Protein 5A6S (pdb70)

Organism: NCBI:txid871584

InterPro domains:
  IPR002053 Glycoside hydrolase, family 25 [PF01183] (6-172)
  IPR002053 Glycoside hydrolase, family 25 [PS51904] (1-196)
  IPR017853 Glycoside hydrolase superfamily [SSF51445] (5-182)

Radius of gyration: 23.83 Å; Cα contacts (8 Å, |Δi|>4): 730; chains: 2; bounding box: 50×54×62 Å

B-factor: mean 27.4, std 11.43, range [12.9, 89.76]

CATH classification: 3.20.20.80 (+1 more: 3.40.50.12090)

Nearest PDB structures (foldseek):
  5a6s-assembly1_A-2  TM=1.004E+00  e=1.376E-60  Clostridium phage phiCTP1
  4cu2-assembly1_A  TM=1.007E+00  e=1.718E-14  Clostridium phage phiCTP1
  5a6s-assembly1_B-2  TM=1.009E+00  e=5.667E-14  Clostridium phage phiCTP1
  4krt-assembly2_B  TM=9.025E-01  e=3.774E-16  Clostridium phage phiSM101
  2wag-assembly1_A-2  TM=8.422E-01  e=2.032E-12  Bacillus anthracis str. Ames

Secondary structure (P-SEA, 3-state):
cccccccccccccccaaaaaaacccbbbbbccccccccccaaaaaaaaaaaabbbbbbbbbcccccaaaaaaaaaaaaaaacccccccccccccccccccaaaaaaaaaaaaaaccbbbbbbcaaaaaccccccccccccccccccccccccccccccccccccccccccccccbbbbbbbcaaaaaaaabbbbbcbbbbbcccaaaaaaaaaaaaacccccccccccccccccbbbbcccccccccccccbbbbcccaaaaaaaaaaaaaac/ccbbbbbcccaaaaaaaaaaaaacbbbbccccccccccccbbbbcccccccccccccbbbbcccaaaaaaaaaaaaaac

Structure (mmCIF, N/CA/C/O backbone):
data_5A6S
#
_entry.id   5A6S
#
_cell.length_a   136.197
_cell.length_b   136.197
_cell.length_c   56.457
_cell.angle_alpha   90.00
_cell.angle_beta   90.00
_cell.angle_gamma   90.00
#
_symmetry.space_group_name_H-M   'P 41 21 2'
#
loop_
_entity.id
_entity.type
_entity.pdbx_description
1 polymer ENDOLYSIN
2 polymer ENDOLYSIN
3 non-polymer 'SULFATE ION'
4 non-polymer GLYCEROL
5 non-polymer 'PENTAETHYLENE GLYCOL'
6 water water
#
loop_
_atom_site.group_PDB
_atom_site.id
_atom_site.type_symbol
_atom_site.label_atom_id
_atom_site.label_alt_id
_atom_site.label_comp_id
_atom_site.label_asym_id
_atom_site.label_entity_id
_atom_site.label_seq_id
_atom_site.pdbx_PDB_ins_code
_atom_site.Cartn_x
_atom_site.Cartn_y
_atom_site.Cartn_z
_atom_site.occupancy
_atom_site.B_iso_or_equiv
_atom_site.auth_seq_id
_atom_site.auth_comp_id
_atom_site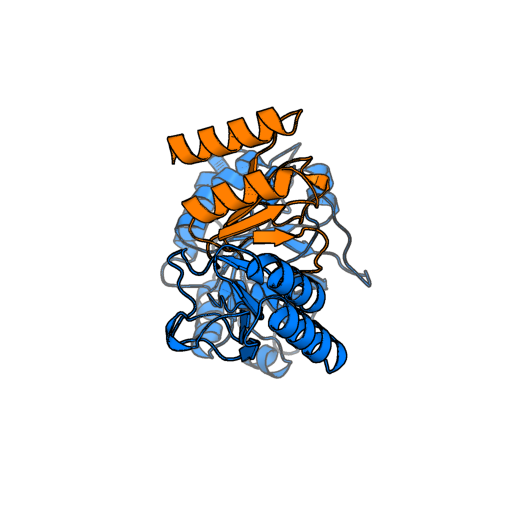.auth_asym_id
_atom_site.auth_atom_id
_atom_site.pdbx_PDB_model_num
ATOM 1 N N . MET A 1 21 ? -51.897 -19.568 -4.172 1.00 39.37 1 MET A N 1
ATOM 2 C CA . MET A 1 21 ? -51.202 -18.306 -3.854 1.00 33.31 1 MET A CA 1
ATOM 3 C C . MET A 1 21 ? -52.038 -17.115 -4.377 1.00 26.41 1 MET A C 1
ATOM 4 O O . MET A 1 21 ? -52.505 -17.108 -5.523 1.00 21.17 1 MET A O 1
ATOM 9 N N . LYS A 1 22 ? -52.125 -16.067 -3.585 1.00 23.67 2 LYS A N 1
ATOM 10 C CA . LYS A 1 22 ? -52.858 -14.843 -4.027 1.00 22.12 2 LYS A CA 1
ATOM 11 C C . LYS A 1 22 ? -52.121 -14.079 -5.092 1.00 19.87 2 LYS A C 1
ATOM 12 O O . LYS A 1 22 ? -50.913 -14.294 -5.340 1.00 19.09 2 LYS A O 1
ATOM 18 N N . LYS A 1 23 ? -52.844 -13.187 -5.748 1.00 18.36 3 LYS A N 1
ATOM 19 C CA . LYS A 1 23 ? -52.239 -12.371 -6.785 1.00 17.74 3 LYS A CA 1
ATOM 20 C C . LYS A 1 23 ? -52.435 -10.868 -6.595 1.00 15.91 3 LYS A C 1
ATOM 21 O O . LYS A 1 23 ? -53.397 -10.426 -5.978 1.00 15.74 3 LYS A O 1
ATOM 27 N N . ILE A 1 24 ? -51.516 -10.106 -7.207 1.00 15.90 4 ILE A N 1
ATOM 28 C CA . ILE A 1 24 ? -51.499 -8.659 -7.168 1.00 14.56 4 ILE A CA 1
ATOM 29 C C . ILE A 1 24 ? -51.147 -8.092 -8.566 1.00 14.28 4 ILE A C 1
ATOM 30 O O . ILE A 1 24 ? -50.374 -8.702 -9.291 1.00 16.48 4 ILE A O 1
ATOM 35 N N . ALA A 1 25 ? -51.712 -6.938 -8.934 1.00 12.90 5 ALA A N 1
ATOM 36 C CA . ALA A 1 25 ? -51.407 -6.359 -10.246 1.00 13.84 5 ALA A CA 1
ATOM 37 C C . ALA A 1 25 ? -50.578 -5.157 -10.124 1.00 15.21 5 ALA A C 1
ATOM 38 O O . ALA A 1 25 ? -50.603 -4.474 -9.050 1.00 13.01 5 ALA A O 1
ATOM 40 N N . ASP A 1 26 ? -49.821 -4.857 -11.169 1.00 14.57 6 ASP A N 1
ATOM 41 C CA . ASP A 1 26 ? -49.103 -3.621 -11.232 1.00 14.63 6 ASP A CA 1
ATOM 42 C C . ASP A 1 26 ? -49.376 -2.889 -12.508 1.00 15.14 6 ASP A C 1
ATOM 43 O O . ASP A 1 26 ? -49.508 -3.514 -13.561 1.00 14.13 6 ASP A O 1
ATOM 48 N N . ILE A 1 27 ? -49.401 -1.557 -12.388 1.00 15.42 7 ILE A N 1
ATOM 49 C CA . ILE A 1 27 ? -49.831 -0.614 -13.457 1.00 14.58 7 ILE A CA 1
ATOM 50 C C . ILE A 1 27 ? -49.006 0.658 -13.425 1.00 15.16 7 ILE A C 1
ATOM 51 O O . ILE A 1 27 ? -48.262 0.919 -12.467 1.00 16.48 7 ILE A O 1
ATOM 56 N N . SER A 1 28 ? -49.111 1.423 -14.487 1.00 14.26 8 SER A N 1
ATOM 57 C CA . SER A 1 28 ? -48.350 2.670 -14.628 1.00 15.47 8 SER A CA 1
ATOM 58 C C . SER A 1 28 ? -49.124 3.622 -15.507 1.00 15.59 8 SER A C 1
ATOM 59 O O . SER A 1 28 ? -50.218 3.277 -15.937 1.00 15.25 8 SER A O 1
ATOM 62 N N . ASN A 1 29 ? -48.534 4.792 -15.799 1.00 15.36 9 ASN A N 1
ATOM 63 C CA . ASN A 1 29 ? -49.133 5.707 -16.731 1.00 17.62 9 ASN A CA 1
ATO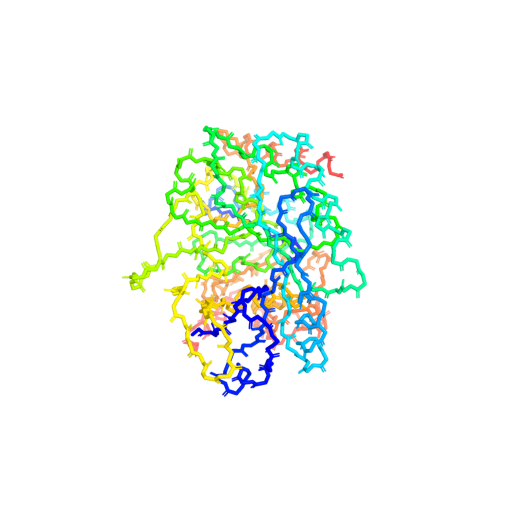M 64 C C . ASN A 1 29 ? -49.446 5.107 -18.094 1.00 18.47 9 ASN A C 1
ATOM 65 O O . ASN A 1 29 ? -50.355 5.567 -18.732 1.00 16.73 9 ASN A O 1
ATOM 70 N N . LEU A 1 30 ? -48.742 4.059 -18.504 1.00 19.90 10 LEU A N 1
ATOM 71 C CA . LEU A 1 30 ? -49.063 3.423 -19.778 1.00 20.55 10 LEU A CA 1
ATOM 72 C C . LEU A 1 30 ? -50.495 2.843 -19.815 1.00 21.44 10 LEU A C 1
ATOM 73 O O . LEU A 1 30 ? -51.080 2.635 -20.856 1.00 18.80 10 LEU A O 1
ATOM 78 N N . ASN A 1 31 ? -51.066 2.531 -18.659 1.00 15.22 11 ASN A N 1
ATOM 79 C CA . ASN A 1 31 ? -52.403 2.049 -18.594 1.00 15.35 11 ASN A CA 1
ATOM 80 C C . ASN A 1 31 ? -53.488 3.106 -18.507 1.00 15.79 11 ASN A C 1
ATOM 81 O O . ASN A 1 31 ? -54.651 2.756 -18.497 1.00 19.23 11 ASN A O 1
ATOM 86 N N . GLY A 1 32 ? -53.131 4.396 -18.489 1.00 17.89 12 GLY A N 1
ATOM 87 C CA . GLY A 1 32 ? -54.127 5.456 -18.487 1.00 18.83 12 GLY A CA 1
ATOM 88 C C . GLY A 1 32 ? -55.019 5.428 -17.228 1.00 19.05 12 GLY A C 1
ATOM 89 O O . GLY A 1 32 ? -54.539 5.147 -16.109 1.00 18.46 12 GLY A O 1
ATOM 90 N N . ASN A 1 33 ? -56.277 5.786 -17.431 1.00 19.37 13 ASN A N 1
ATOM 91 C CA . ASN A 1 33 ? -57.220 5.896 -16.370 1.00 22.52 13 ASN A CA 1
ATOM 92 C C . ASN A 1 33 ? -57.768 4.494 -16.130 1.00 20.51 13 ASN A C 1
ATOM 93 O O . ASN A 1 33 ? -58.430 3.965 -16.979 1.00 22.07 13 ASN A O 1
ATOM 98 N N . VAL A 1 34 ? -57.533 3.940 -14.960 1.00 18.70 14 VAL A N 1
ATOM 99 C CA . VAL A 1 34 ? -57.873 2.590 -14.647 1.00 16.75 14 VAL A CA 1
ATOM 100 C C . VAL A 1 34 ? -59.003 2.544 -13.619 1.00 18.39 14 VAL A C 1
ATOM 101 O O . VAL A 1 34 ? -58.872 3.102 -12.517 1.00 15.63 14 VAL A O 1
ATOM 105 N N . ASP A 1 35 ? -60.050 1.810 -13.961 1.00 17.66 15 ASP A N 1
ATOM 106 C CA . ASP A 1 35 ? -61.058 1.408 -13.001 1.00 18.26 15 ASP A CA 1
ATOM 107 C C . ASP A 1 35 ? -60.502 0.230 -12.208 1.00 17.57 15 ASP A C 1
ATOM 108 O O . ASP A 1 35 ? -60.588 -0.914 -12.669 1.00 15.15 15 ASP A O 1
ATOM 113 N N . VAL A 1 36 ? -59.901 0.494 -11.041 1.00 17.22 16 VAL A N 1
ATOM 114 C CA . VAL A 1 36 ? -59.239 -0.603 -10.307 1.00 17.28 16 VAL A CA 1
ATOM 115 C C . VAL A 1 36 ? -60.208 -1.674 -9.877 1.00 16.04 16 VAL A C 1
ATOM 116 O O . VAL A 1 36 ? -59.802 -2.834 -9.645 1.00 15.22 16 VAL A O 1
ATOM 120 N N . LYS A 1 37 ? -61.506 -1.341 -9.793 1.00 16.17 17 LYS A N 1
ATOM 121 C CA . LYS A 1 37 ? -62.503 -2.350 -9.468 1.00 19.25 17 LYS A CA 1
ATOM 122 C C . LYS A 1 37 ? -62.588 -3.490 -10.485 1.00 16.63 17 LYS A C 1
ATOM 123 O O . LYS A 1 37 ? -62.897 -4.614 -10.110 1.00 15.70 17 LYS A O 1
ATOM 129 N N . LEU A 1 38 ? -62.147 -3.234 -11.712 1.00 17.06 18 LEU A N 1
ATOM 130 C CA . LEU A 1 38 ? -62.114 -4.320 -12.715 1.00 15.07 18 LEU A CA 1
ATOM 131 C C . LEU A 1 38 ? -61.104 -5.382 -12.244 1.00 15.34 18 LEU A C 1
ATOM 132 O O . LEU A 1 38 ? -61.310 -6.594 -12.331 1.00 14.30 18 LEU A O 1
ATOM 137 N N . LEU A 1 39 ? -59.983 -4.932 -11.737 1.00 15.06 19 LEU A N 1
ATOM 138 C CA . LEU A 1 39 ? -58.987 -5.843 -11.227 1.00 14.84 19 LEU A CA 1
ATOM 139 C C . LEU A 1 39 ? -59.373 -6.536 -9.915 1.00 16.15 19 LEU A C 1
ATOM 140 O O . LEU A 1 39 ? -59.108 -7.735 -9.731 1.00 16.12 19 LEU A O 1
ATOM 145 N N . PHE A 1 40 ? -60.025 -5.794 -9.024 1.00 15.86 20 PHE A N 1
ATOM 146 C CA . PHE A 1 40 ? -60.511 -6.395 -7.785 1.00 16.02 20 PHE A CA 1
ATOM 147 C C . PHE A 1 40 ? -61.567 -7.432 -8.064 1.00 16.51 20 PHE A C 1
ATOM 148 O O . PHE A 1 40 ? -61.520 -8.526 -7.496 1.00 16.64 20 PHE A O 1
ATOM 156 N N . ASN A 1 41 ? -62.382 -7.199 -9.100 1.00 14.69 21 ASN A N 1
ATOM 157 C CA . ASN A 1 41 ? -63.342 -8.249 -9.553 1.00 15.29 21 ASN A CA 1
ATOM 158 C C . ASN A 1 41 ? -62.693 -9.511 -10.022 1.00 14.60 21 ASN A C 1
ATOM 159 O O . ASN A 1 41 ? -63.272 -10.577 -9.864 1.00 14.27 21 ASN A O 1
ATOM 164 N N . LEU A 1 42 ? -61.500 -9.393 -10.591 1.00 14.30 22 LEU A N 1
ATOM 165 C CA . LEU A 1 42 ? -60.768 -10.546 -11.028 1.00 15.94 22 LEU A CA 1
ATOM 166 C C . LEU A 1 42 ? -60.011 -11.242 -9.913 1.00 18.17 22 LEU A C 1
ATOM 167 O O . LEU A 1 42 ? -59.355 -12.276 -10.175 1.00 17.67 22 LEU A O 1
ATOM 172 N N . GLY A 1 43 ? -60.051 -10.694 -8.698 1.00 18.40 23 GLY A N 1
ATOM 173 C CA . GLY A 1 43 ? -59.410 -11.364 -7.584 1.00 17.25 23 GLY A CA 1
ATOM 174 C C . GLY A 1 43 ? -58.092 -10.794 -7.097 1.00 17.28 23 GLY A C 1
ATOM 175 O O . GLY A 1 43 ? -57.505 -11.316 -6.147 1.00 15.17 23 GLY A O 1
ATOM 176 N N . TYR A 1 44 ? -57.563 -9.799 -7.776 1.00 14.65 24 TYR A N 1
ATOM 177 C CA . TYR A 1 44 ? -56.301 -9.230 -7.386 1.00 15.05 24 TYR A CA 1
ATOM 178 C C . TYR A 1 44 ? -56.486 -8.545 -6.018 1.00 14.34 24 TYR A C 1
ATOM 179 O O . TYR A 1 44 ? -57.456 -7.818 -5.834 1.00 14.70 24 TYR A O 1
ATOM 188 N N . ILE A 1 45 ? -55.549 -8.767 -5.105 1.00 15.25 25 ILE A N 1
ATOM 189 C CA . ILE A 1 45 ? -55.717 -8.223 -3.737 1.00 15.54 25 ILE A CA 1
ATOM 190 C C . ILE A 1 45 ? -55.218 -6.813 -3.550 1.00 15.51 25 ILE A C 1
ATOM 191 O O . ILE A 1 45 ? -55.359 -6.220 -2.447 1.00 15.40 25 ILE A O 1
ATOM 196 N N . GLY A 1 46 ? -54.649 -6.228 -4.591 1.00 13.18 26 GLY A N 1
ATOM 197 C CA . GLY A 1 46 ? -54.126 -4.885 -4.534 1.00 13.95 26 GLY A CA 1
ATOM 198 C C . GLY A 1 46 ? -53.535 -4.439 -5.814 1.00 13.85 26 GLY A C 1
ATOM 199 O O . GLY A 1 46 ? -53.509 -5.229 -6.826 1.00 13.14 26 GLY A O 1
ATOM 200 N N . ILE A 1 47 ? -52.919 -3.266 -5.739 1.00 14.62 27 ILE A N 1
ATOM 201 C CA . ILE A 1 47 ? -52.330 -2.635 -6.898 1.00 14.50 27 ILE A CA 1
ATOM 202 C C . ILE A 1 47 ? -51.072 -2.013 -6.532 1.00 15.96 27 ILE A C 1
ATOM 203 O O . ILE A 1 47 ? -51.038 -1.189 -5.599 1.00 15.80 27 ILE A O 1
ATOM 208 N N . ILE A 1 48 ? -50.000 -2.379 -7.267 1.00 14.62 28 ILE A N 1
ATOM 209 C CA . ILE A 1 48 ? -48.705 -1.702 -7.198 1.00 14.21 28 ILE A CA 1
ATOM 210 C C . ILE A 1 48 ? -48.638 -0.711 -8.354 1.00 15.10 28 ILE A C 1
ATOM 211 O O . ILE A 1 48 ? -48.752 -1.087 -9.522 1.00 13.56 28 ILE A O 1
ATOM 216 N N . ALA A 1 49 ? -48.491 0.582 -8.067 1.00 13.98 29 ALA A N 1
ATOM 217 C CA . ALA A 1 49 ? -48.511 1.575 -9.119 1.00 12.95 29 ALA A CA 1
ATOM 218 C C . ALA A 1 49 ? -47.157 2.255 -9.260 1.00 14.38 29 ALA A C 1
ATOM 219 O O . ALA A 1 49 ? -46.477 2.600 -8.294 1.00 14.30 29 ALA A O 1
ATOM 221 N N . LYS A 1 50 ? -46.798 2.518 -10.500 1.00 14.05 30 LYS A N 1
ATOM 222 C CA . LYS A 1 50 ? -45.605 3.295 -10.784 1.00 13.92 30 LYS A CA 1
ATOM 223 C C . LYS A 1 50 ? -45.762 4.748 -10.299 1.00 13.33 30 LYS A C 1
ATOM 224 O O . LYS A 1 50 ? -46.757 5.372 -10.592 1.00 13.16 30 LYS A O 1
ATOM 230 N N . ALA A 1 51 ? -44.816 5.208 -9.511 1.00 14.00 31 ALA A N 1
ATOM 231 C CA . ALA A 1 51 ? -44.746 6.617 -9.051 1.00 14.29 31 ALA A CA 1
ATOM 232 C C . ALA A 1 51 ? -43.802 7.539 -9.803 1.00 16.20 31 ALA A C 1
ATOM 233 O O . ALA A 1 51 ? -44.079 8.734 -9.921 1.00 17.59 31 ALA A O 1
ATOM 235 N N . SER A 1 52 ? -42.707 6.992 -10.313 1.00 17.35 32 SER A N 1
ATOM 236 C CA . SER A 1 52 ? -41.608 7.839 -10.768 1.00 17.63 32 SER A CA 1
ATOM 237 C C . SER A 1 52 ? -40.607 7.000 -11.586 1.00 19.25 32 SER A C 1
ATOM 238 O O . SER A 1 52 ? -40.564 5.764 -11.461 1.00 18.52 32 SER A O 1
ATOM 241 N N . GLU A 1 53 ? -39.804 7.692 -12.399 1.00 19.65 33 GLU A N 1
ATOM 242 C CA . GLU A 1 53 ? -38.707 7.097 -13.130 1.00 20.03 33 GLU A CA 1
ATOM 243 C C . GLU A 1 53 ? -37.501 8.029 -13.122 1.00 20.86 33 GLU A C 1
ATOM 244 O O . GLU A 1 53 ? -37.615 9.219 -13.399 1.00 20.27 33 GLU A O 1
ATOM 250 N N . GLY A 1 54 ? -36.366 7.498 -12.732 1.00 19.75 34 GLY A N 1
ATOM 251 C CA . GLY A 1 54 ? -35.143 8.289 -12.913 1.00 20.50 34 GLY A CA 1
ATOM 252 C C . GLY A 1 54 ? -35.173 9.451 -11.917 1.00 20.54 34 GLY A C 1
ATOM 253 O O . GLY A 1 54 ? -35.687 9.282 -10.797 1.00 19.56 34 GLY A O 1
ATOM 254 N N . GLY A 1 55 ? -34.663 10.611 -12.322 1.00 23.86 35 GLY A N 1
ATOM 255 C CA . GLY A 1 55 ? -34.503 11.758 -11.394 1.00 24.50 35 GLY A CA 1
ATOM 256 C C . GLY A 1 55 ? -35.629 12.794 -11.559 1.00 23.69 35 GLY A C 1
ATOM 257 O O . GLY A 1 55 ? -35.833 13.632 -10.684 1.00 22.21 35 GLY A O 1
ATOM 258 N N . THR A 1 56 ? -36.356 12.755 -12.655 1.00 22.09 36 THR A N 1
ATOM 259 C CA . THR A 1 56 ? -37.354 13.776 -12.935 1.00 24.11 36 THR A CA 1
ATOM 260 C C . THR A 1 56 ? -38.715 13.344 -13.506 1.00 24.55 36 THR A C 1
ATOM 261 O O . THR A 1 56 ? -39.598 14.212 -13.684 1.00 22.22 36 THR A O 1
ATOM 265 N N . PHE A 1 57 ? -38.899 12.061 -13.869 1.00 21.20 37 PHE A N 1
ATOM 266 C CA . PHE A 1 57 ? -40.125 11.600 -14.436 1.00 20.64 37 PHE A CA 1
ATOM 267 C C . PHE A 1 57 ? -41.166 11.270 -13.368 1.00 18.17 37 PHE A C 1
ATOM 268 O O . PHE A 1 57 ? -40.959 10.461 -12.468 1.00 18.41 37 PHE A O 1
ATOM 276 N N . VAL A 1 58 ? -42.273 11.982 -13.470 1.00 18.95 38 VAL A N 1
ATOM 277 C CA . VAL A 1 58 ? -43.392 11.877 -12.518 1.00 19.35 38 VAL A CA 1
ATOM 278 C C . VAL A 1 58 ? -44.537 11.092 -13.225 1.00 18.36 38 VAL A C 1
ATOM 279 O O . VAL A 1 58 ? -45.023 11.527 -14.259 1.00 17.85 38 VAL A O 1
ATOM 283 N N . ASP A 1 59 ? -44.976 9.972 -12.627 1.00 16.94 39 ASP A N 1
ATOM 284 C CA . ASP A 1 59 ? -46.095 9.221 -13.155 1.00 16.73 39 ASP A CA 1
ATOM 285 C C . ASP A 1 59 ? -47.403 9.914 -12.750 1.00 17.08 39 ASP A C 1
ATOM 286 O O . ASP A 1 59 ? -47.701 9.969 -11.533 1.00 17.50 39 ASP A O 1
ATOM 291 N N . LYS A 1 60 ? -48.136 10.457 -13.725 1.00 16.27 40 LYS A N 1
ATOM 292 C CA . LYS A 1 60 ? -49.246 11.347 -13.441 1.00 17.38 40 LYS A CA 1
ATOM 293 C C . LYS A 1 60 ? -50.528 10.598 -13.055 1.00 16.65 40 LYS A C 1
ATOM 294 O O . LYS A 1 60 ? -51.512 11.239 -12.702 1.00 16.67 40 LYS A O 1
ATOM 300 N N . TYR A 1 61 ? -50.480 9.258 -13.060 1.00 15.75 41 TYR A N 1
ATOM 301 C CA . TYR A 1 61 ? -51.585 8.414 -12.627 1.00 16.39 41 TYR A CA 1
ATOM 302 C C . TYR A 1 61 ? -51.382 7.780 -11.278 1.00 15.80 41 TYR A C 1
ATOM 303 O O . TYR A 1 61 ? -52.304 7.202 -10.740 1.00 15.57 41 TYR A O 1
ATOM 312 N N . TYR A 1 62 ? -50.183 7.886 -10.744 1.00 14.32 42 TYR A N 1
ATOM 313 C CA . TYR A 1 62 ? -49.884 7.262 -9.477 1.00 13.79 42 TYR A CA 1
ATOM 314 C C . TYR A 1 62 ? -50.924 7.658 -8.398 1.00 14.21 42 TYR A C 1
ATOM 315 O O . TYR A 1 62 ? -51.407 6.779 -7.645 1.00 14.80 42 TYR A O 1
ATOM 324 N N . LYS A 1 63 ? -51.131 8.978 -8.259 1.00 15.36 43 LYS A N 1
ATOM 325 C CA . LYS A 1 63 ? -51.922 9.491 -7.145 1.00 15.79 43 LYS A CA 1
ATOM 326 C C . LYS A 1 63 ? -53.334 8.850 -7.164 1.00 15.96 43 LYS A C 1
ATOM 327 O O . LYS A 1 63 ? -53.808 8.274 -6.149 1.00 13.68 43 LYS A O 1
ATOM 333 N N . GLN A 1 64 ? -53.985 8.863 -8.331 1.00 15.21 44 GLN A N 1
ATOM 334 C CA . GLN A 1 64 ? -55.318 8.287 -8.430 1.00 16.34 44 GLN A CA 1
ATOM 335 C C . GLN A 1 64 ? -55.300 6.743 -8.282 1.00 14.80 44 GLN A C 1
ATOM 336 O O . GLN A 1 64 ? -56.206 6.179 -7.637 1.00 14.46 44 GLN A O 1
ATOM 342 N N . ASN A 1 65 ? -54.272 6.064 -8.812 1.00 13.55 45 ASN A N 1
ATOM 343 C CA . ASN A 1 65 ? -54.127 4.615 -8.613 1.00 13.86 45 ASN A CA 1
ATOM 344 C C . ASN A 1 65 ? -53.999 4.186 -7.144 1.00 14.60 45 ASN A C 1
ATOM 345 O O . ASN A 1 65 ? -54.754 3.339 -6.663 1.00 13.89 45 ASN A O 1
ATOM 350 N N . TYR A 1 66 ? -53.110 4.846 -6.421 1.00 14.64 46 TYR A N 1
ATOM 351 C CA . TYR A 1 66 ? -52.992 4.669 -4.955 1.00 14.14 46 TYR A CA 1
ATOM 352 C C . TYR A 1 66 ? -54.332 5.004 -4.264 1.00 14.00 46 TYR A C 1
ATOM 353 O O . TYR A 1 66 ? -54.816 4.219 -3.471 1.00 14.85 46 TYR A O 1
ATOM 362 N N . THR A 1 67 ? -54.933 6.118 -4.644 1.00 15.07 47 THR A N 1
ATOM 363 C CA . THR A 1 67 ? -56.098 6.656 -3.962 1.00 14.33 47 THR A CA 1
ATOM 364 C C . THR A 1 67 ? -57.278 5.717 -4.091 1.00 14.41 47 THR A C 1
ATOM 365 O O . THR A 1 67 ? -57.939 5.369 -3.112 1.00 14.14 47 THR A O 1
ATOM 369 N N . ASN A 1 68 ? -57.516 5.227 -5.287 1.00 14.40 48 ASN A N 1
ATOM 370 C CA . ASN A 1 68 ? -58.651 4.384 -5.499 1.00 14.85 48 ASN A CA 1
ATOM 371 C C . ASN A 1 68 ? -58.459 2.997 -4.915 1.00 17.01 48 ASN A C 1
ATOM 372 O O . ASN A 1 68 ? -59.443 2.369 -4.549 1.00 21.94 48 ASN A O 1
ATOM 377 N N . THR A 1 69 ? -57.222 2.546 -4.791 1.00 13.42 49 THR A N 1
ATOM 378 C CA . THR A 1 69 ? -56.931 1.273 -4.208 1.00 14.11 49 THR A CA 1
ATOM 379 C C . THR A 1 69 ? -57.064 1.331 -2.707 1.00 14.96 49 THR A C 1
ATOM 380 O O . THR A 1 69 ? -57.739 0.492 -2.103 1.00 14.66 49 THR A O 1
ATOM 384 N N . LYS A 1 70 ? -56.425 2.334 -2.100 1.00 15.65 50 LYS A N 1
ATOM 385 C CA . LYS A 1 70 ? -56.487 2.489 -0.631 1.00 16.23 50 LYS A CA 1
ATOM 386 C C . LYS A 1 70 ? -57.966 2.750 -0.171 1.00 16.02 50 LYS A C 1
ATOM 387 O O . LYS A 1 70 ? -58.446 2.220 0.850 1.00 15.08 50 LYS A O 1
ATOM 393 N N . ALA A 1 71 ? -58.685 3.557 -0.931 1.00 15.61 51 ALA A N 1
ATOM 394 C CA . ALA A 1 71 ? -60.074 3.913 -0.610 1.00 16.08 51 ALA A CA 1
ATOM 395 C C . ALA A 1 71 ? -60.945 2.668 -0.550 1.00 16.06 51 ALA A C 1
ATOM 396 O O . ALA A 1 71 ? -61.838 2.555 0.304 1.00 17.55 51 ALA A O 1
ATOM 398 N N . GLN A 1 72 ? -60.668 1.721 -1.391 1.00 18.08 52 GLN A N 1
ATOM 399 C CA . GLN A 1 72 ? -61.425 0.470 -1.497 1.00 18.67 52 GLN A CA 1
ATOM 400 C C . GLN A 1 72 ? -60.903 -0.602 -0.542 1.00 19.80 52 GLN A C 1
ATOM 401 O O . GLN A 1 72 ? -61.334 -1.761 -0.591 1.00 19.29 52 GLN A O 1
ATOM 407 N N . GLY A 1 73 ? -59.939 -0.261 0.329 1.00 17.26 53 GLY A N 1
ATOM 408 C CA . GLY A 1 73 ? -59.479 -1.248 1.301 1.00 16.77 53 GLY A CA 1
ATOM 409 C C . GLY A 1 73 ? -58.518 -2.307 0.801 1.00 18.21 53 GLY A C 1
ATOM 410 O O . GLY A 1 73 ? -58.332 -3.309 1.490 1.00 16.57 53 GLY A O 1
ATOM 411 N N . LYS A 1 74 ? -57.873 -2.071 -0.334 1.00 14.96 54 LYS A N 1
ATOM 412 C CA . LYS A 1 74 ? -56.964 -3.047 -0.926 1.00 17.67 54 LYS A CA 1
ATOM 413 C C . LYS A 1 74 ? -55.523 -2.710 -0.686 1.00 17.40 54 LYS A C 1
ATOM 414 O O . LYS A 1 74 ? -55.174 -1.571 -0.302 1.00 15.88 54 LYS A O 1
ATOM 420 N N . ILE A 1 75 ? -54.654 -3.699 -0.893 1.00 15.10 55 ILE A N 1
ATOM 421 C CA . ILE A 1 75 ? -53.229 -3.488 -0.743 1.00 16.80 55 ILE A CA 1
ATOM 422 C C . ILE A 1 75 ? -52.637 -2.506 -1.765 1.00 14.50 55 ILE A C 1
ATOM 423 O O . ILE A 1 75 ? -52.912 -2.607 -2.942 1.00 13.89 55 ILE A O 1
ATOM 428 N N . THR A 1 76 ? -51.830 -1.559 -1.293 1.00 13.75 56 THR A N 1
ATOM 429 C CA . THR A 1 76 ? -51.107 -0.602 -2.137 1.00 14.20 56 THR A CA 1
ATOM 430 C C . THR A 1 76 ? -49.626 -0.774 -2.115 1.00 14.25 56 THR A C 1
ATOM 431 O O . THR A 1 76 ? -49.015 -0.963 -1.044 1.00 15.46 56 THR A O 1
ATOM 435 N N . GLY A 1 77 ? -48.986 -0.579 -3.291 1.00 13.27 57 GLY A N 1
ATOM 436 C CA . GLY A 1 77 ? -47.548 -0.466 -3.457 1.00 13.47 57 GLY A CA 1
ATOM 437 C C . GLY A 1 77 ? -47.258 0.674 -4.413 1.00 13.30 57 GLY A C 1
ATOM 438 O O . GLY A 1 77 ? -48.138 1.074 -5.212 1.00 15.48 57 GLY A O 1
ATOM 439 N N . ALA A 1 78 ? -46.052 1.218 -4.343 1.00 13.88 58 ALA A N 1
ATOM 440 C CA . ALA A 1 78 ? -45.558 2.276 -5.213 1.00 13.90 58 ALA A CA 1
ATOM 441 C C . ALA A 1 78 ? -44.219 1.855 -5.731 1.00 15.44 58 ALA A C 1
ATOM 442 O O . ALA A 1 78 ? -43.451 1.347 -4.965 1.00 15.51 58 ALA A O 1
ATOM 444 N N . TYR A 1 79 ? -43.976 1.957 -7.044 1.00 16.20 59 TYR A N 1
ATOM 445 C CA . TYR A 1 79 ? -42.656 1.607 -7.518 1.00 17.44 59 TYR A CA 1
ATOM 446 C C . TYR A 1 79 ? -41.916 2.720 -8.180 1.00 17.01 59 TYR A C 1
ATOM 447 O O . TYR A 1 79 ? -42.500 3.632 -8.809 1.00 18.26 59 TYR A O 1
ATOM 456 N N . HIS A 1 80 ? -40.592 2.694 -7.955 1.00 18.69 60 HIS A N 1
ATOM 457 C CA . HIS A 1 80 ? -39.691 3.611 -8.668 1.00 17.54 60 HIS A CA 1
ATOM 458 C C . HIS A 1 80 ? -38.812 2.897 -9.732 1.00 16.86 60 HIS A C 1
ATOM 459 O O . HIS A 1 80 ? -38.148 1.918 -9.429 1.00 17.56 60 HIS A O 1
ATOM 466 N N . PHE A 1 81 ? -38.846 3.389 -10.960 1.00 16.51 61 PHE A N 1
ATOM 467 C CA . PHE A 1 81 ? -38.093 2.800 -12.061 1.00 19.04 61 PHE A CA 1
ATOM 468 C C . PHE A 1 81 ? -36.684 3.442 -12.071 1.00 18.90 61 PHE A C 1
ATOM 469 O O . PHE A 1 81 ? -36.528 4.564 -12.494 1.00 20.33 61 PHE A O 1
ATOM 477 N N . ALA A 1 82 ? -35.698 2.730 -11.559 1.00 18.14 62 ALA A N 1
ATOM 478 C CA . ALA A 1 82 ? -34.350 3.306 -11.329 1.00 19.35 62 ALA A CA 1
ATOM 479 C C . ALA A 1 82 ? -33.632 3.666 -12.629 1.00 22.29 62 ALA A C 1
ATOM 480 O O . ALA A 1 82 ? -33.862 3.045 -13.703 1.00 21.34 62 ALA A O 1
ATOM 482 N N . ASN A 1 83 ? -32.814 4.714 -12.580 1.00 22.64 63 ASN A N 1
ATOM 483 C CA . ASN A 1 83 ? -31.912 4.995 -13.673 1.00 25.38 63 ASN A CA 1
ATOM 484 C C . ASN A 1 83 ? -30.549 5.397 -13.145 1.00 27.63 63 ASN A C 1
ATOM 485 O O . ASN A 1 83 ? -29.945 6.302 -13.680 1.00 25.61 63 ASN A O 1
ATOM 490 N N . PHE A 1 84 ? -30.098 4.766 -12.070 1.00 26.07 64 PHE A N 1
ATOM 491 C CA . PHE A 1 84 ? -28.843 5.152 -11.442 1.00 24.96 64 PHE A CA 1
ATOM 492 C C . PHE A 1 84 ? -27.742 4.094 -11.540 1.00 29.41 64 PHE A C 1
ATOM 493 O O . PHE A 1 84 ? -28.039 2.916 -11.622 1.00 27.37 64 PHE A O 1
ATOM 501 N N . SER A 1 85 ? -26.481 4.546 -11.578 1.00 31.27 65 SER A N 1
ATOM 502 C CA . SER A 1 85 ? -25.304 3.677 -11.392 1.00 37.68 65 SER A CA 1
ATOM 503 C C . SER A 1 85 ? -24.420 4.020 -10.242 1.00 37.36 65 SER A C 1
ATOM 504 O O . SER A 1 85 ? -23.599 3.184 -9.854 1.00 39.11 65 SER A O 1
ATOM 507 N N . THR A 1 86 ? -24.589 5.226 -9.695 1.00 37.09 66 THR A N 1
ATOM 508 C CA . THR A 1 86 ? -23.706 5.784 -8.693 1.00 33.67 66 THR A CA 1
ATOM 509 C C . THR A 1 86 ? -24.492 6.051 -7.421 1.00 34.45 66 THR A C 1
ATOM 510 O O . THR A 1 86 ? -25.735 6.279 -7.456 1.00 31.16 66 THR A O 1
ATOM 514 N N . ILE A 1 87 ? -23.782 6.119 -6.314 1.00 32.09 67 ILE A N 1
ATOM 515 C CA . ILE A 1 87 ? -24.411 6.393 -5.025 1.00 34.12 67 ILE A CA 1
ATOM 516 C C . ILE A 1 87 ? -25.131 7.711 -5.021 1.00 37.26 67 ILE A C 1
ATOM 517 O O . ILE A 1 87 ? -26.255 7.835 -4.452 1.00 32.84 67 ILE A O 1
ATOM 522 N N . ALA A 1 88 ? -24.503 8.699 -5.641 1.00 33.86 68 ALA A N 1
ATOM 523 C CA . ALA A 1 88 ? -25.012 10.057 -5.569 1.00 35.34 68 ALA A CA 1
ATOM 524 C C . ALA A 1 88 ? -26.331 10.132 -6.260 1.00 37.02 68 ALA A C 1
ATOM 525 O O . ALA A 1 88 ? -27.258 10.780 -5.782 1.00 33.32 68 ALA A O 1
ATOM 527 N N . LYS A 1 89 ? -26.335 9.599 -7.470 1.00 31.78 69 LYS A N 1
ATOM 528 C CA . LYS A 1 89 ? -27.503 9.531 -8.264 1.00 31.39 69 LYS A CA 1
ATOM 529 C C . LYS A 1 89 ? -28.647 8.718 -7.614 1.00 27.42 69 LYS A C 1
ATOM 530 O O . LYS A 1 89 ? -29.816 9.136 -7.675 1.00 26.86 69 LYS A O 1
ATOM 536 N N . ALA A 1 90 ? -28.316 7.586 -7.024 1.00 24.98 70 ALA A N 1
ATOM 537 C CA . ALA A 1 90 ? -29.277 6.790 -6.276 1.00 25.72 70 ALA A CA 1
ATOM 538 C C . ALA A 1 90 ? -29.970 7.591 -5.182 1.00 28.59 70 ALA A C 1
ATOM 539 O O . ALA A 1 90 ? -31.186 7.417 -4.919 1.00 23.03 70 ALA A O 1
ATOM 541 N N . GLN A 1 91 ? -29.191 8.432 -4.501 1.00 29.75 71 GLN A N 1
ATOM 542 C CA . GLN A 1 91 ? -29.742 9.318 -3.448 1.00 27.38 71 GLN A CA 1
ATOM 543 C C . GLN A 1 91 ? -30.642 10.407 -4.000 1.00 25.92 71 GLN A C 1
ATOM 544 O O . GLN A 1 91 ? -31.711 10.669 -3.443 1.00 28.97 71 GLN A O 1
ATOM 550 N N . GLN A 1 92 ? -30.285 10.994 -5.131 1.00 26.00 72 GLN A N 1
ATOM 551 C CA . GLN A 1 92 ? -31.138 11.937 -5.742 1.00 25.98 72 GLN A CA 1
ATOM 552 C C . GLN A 1 92 ? -32.482 11.253 -6.138 1.00 28.92 72 GLN A C 1
ATOM 553 O O . GLN A 1 92 ? -33.548 11.824 -5.887 1.00 23.81 72 GLN A O 1
ATOM 559 N N . GLU A 1 93 ? -32.401 10.063 -6.737 1.00 24.43 73 GLU A N 1
ATOM 560 C CA . GLU A 1 93 ? -33.621 9.326 -7.154 1.00 22.66 73 GLU A CA 1
ATOM 561 C C . GLU A 1 93 ? -34.472 8.919 -5.980 1.00 20.90 73 GLU A C 1
ATOM 562 O O . GLU A 1 93 ? -35.706 8.918 -6.072 1.00 22.81 73 GLU A O 1
ATOM 568 N N . ALA A 1 94 ? -33.843 8.561 -4.867 1.00 20.86 74 ALA A N 1
ATOM 569 C CA . ALA A 1 94 ? -34.554 8.184 -3.677 1.00 23.61 74 ALA A CA 1
ATOM 570 C C . ALA A 1 94 ? -35.374 9.352 -3.109 1.00 25.43 74 ALA A C 1
ATOM 571 O O . ALA A 1 94 ? -36.589 9.220 -2.786 1.00 22.45 74 ALA A O 1
ATOM 573 N N . ASN A 1 95 ? -34.729 10.505 -2.974 1.00 27.55 75 ASN A N 1
ATOM 574 C CA . ASN A 1 95 ? -35.447 11.696 -2.553 1.00 24.88 75 ASN A CA 1
ATOM 575 C C . ASN A 1 95 ? -36.588 12.098 -3.514 1.00 25.22 75 ASN A C 1
ATOM 576 O O . ASN A 1 95 ? -37.642 12.564 -3.068 1.00 23.99 75 ASN A O 1
ATOM 581 N N . PHE A 1 96 ? -36.384 11.893 -4.809 1.00 21.81 76 PHE A N 1
ATOM 582 C CA . PHE A 1 96 ? -37.356 12.235 -5.784 1.00 20.30 76 PHE A CA 1
ATOM 583 C C . PHE A 1 96 ? -38.571 11.283 -5.682 1.00 19.75 76 PHE A C 1
ATOM 584 O O . PHE A 1 96 ? -39.702 11.761 -5.683 1.00 21.78 76 PHE A O 1
ATOM 592 N N . PHE A 1 97 ? -38.325 9.993 -5.547 1.00 21.29 77 PHE A N 1
ATOM 593 C CA . PHE A 1 97 ? -39.382 8.998 -5.350 1.00 20.20 77 PHE A CA 1
ATOM 594 C C . PHE A 1 97 ? -40.215 9.346 -4.096 1.00 21.95 77 PHE A C 1
ATOM 595 O O . PHE A 1 97 ? -41.429 9.354 -4.146 1.00 18.99 77 PHE A O 1
ATOM 603 N N . LEU A 1 98 ? -39.547 9.688 -2.982 1.00 19.11 78 LEU A N 1
ATOM 604 C CA . LEU A 1 98 ? -40.299 10.093 -1.785 1.00 21.95 78 LEU A CA 1
ATOM 605 C C . LEU A 1 98 ? -41.152 11.337 -2.012 1.00 19.84 78 LEU A C 1
ATOM 606 O O . LEU A 1 98 ? -42.302 11.403 -1.541 1.00 22.62 78 LEU A O 1
ATOM 611 N N . ASN A 1 99 ? -40.626 12.290 -2.753 1.00 21.57 79 ASN A N 1
ATOM 612 C CA . ASN A 1 99 ? -41.358 13.518 -3.095 1.00 22.08 79 ASN A CA 1
ATOM 613 C C . ASN A 1 99 ? -42.606 13.108 -3.936 1.00 21.57 79 ASN A C 1
ATOM 614 O O . ASN A 1 99 ? -43.701 13.650 -3.775 1.00 17.46 79 ASN A O 1
ATOM 619 N N . CYS A 1 100 ? -42.431 12.181 -4.875 1.00 20.54 80 CYS A N 1
ATOM 620 C CA . CYS A 1 100 ? -43.581 11.744 -5.704 1.00 19.28 80 CYS A CA 1
ATOM 621 C C . CYS A 1 100 ? -44.690 11.029 -4.955 1.00 18.33 80 CYS A C 1
ATOM 622 O O . CYS A 1 100 ? -45.872 11.104 -5.351 1.00 21.58 80 CYS A O 1
ATOM 625 N N . ILE A 1 101 ? -44.354 10.319 -3.908 1.00 17.02 81 ILE A N 1
ATOM 626 C CA . ILE A 1 101 ? -45.393 9.586 -3.181 1.00 17.50 81 ILE A CA 1
ATOM 627 C C . ILE A 1 101 ? -45.859 10.320 -1.934 1.00 18.36 81 ILE A C 1
ATOM 628 O O . ILE A 1 101 ? -46.713 9.795 -1.188 1.00 17.63 81 ILE A O 1
ATOM 633 N N . ALA A 1 102 ? -45.280 11.508 -1.663 1.00 18.62 82 ALA A N 1
ATOM 634 C CA . ALA A 1 102 ? -45.711 12.324 -0.475 1.00 18.05 82 ALA A CA 1
ATOM 635 C C . ALA A 1 102 ? -47.213 12.535 -0.573 1.00 19.83 82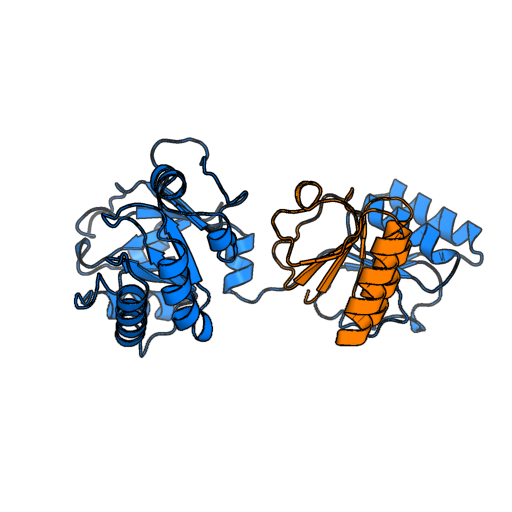 ALA A C 1
ATOM 636 O O . ALA A 1 102 ? -47.746 12.842 -1.686 1.00 21.73 82 ALA A O 1
ATOM 638 N N . GLY A 1 103 ? -47.917 12.408 0.554 1.00 19.68 83 GLY A N 1
ATOM 639 C CA . GLY A 1 103 ? -49.408 12.563 0.535 1.00 18.57 83 GLY A CA 1
ATOM 640 C C . GLY A 1 103 ? -50.094 11.197 0.304 1.00 19.05 83 GLY A C 1
ATOM 641 O O . GLY A 1 103 ? -51.336 11.127 0.136 1.00 20.01 83 GLY A O 1
ATOM 642 N N . THR A 1 104 ? -49.282 10.123 0.199 1.00 15.76 84 THR A N 1
ATOM 643 C CA . THR A 1 104 ? -49.805 8.788 0.070 1.00 15.27 84 THR A CA 1
ATOM 644 C C . THR A 1 104 ? -49.055 7.959 1.034 1.00 16.27 84 THR A C 1
ATOM 645 O O . THR A 1 104 ? -47.894 8.225 1.285 1.00 16.78 84 THR A O 1
ATOM 649 N N . THR A 1 105 ? -49.711 6.932 1.573 1.00 17.96 85 THR A N 1
ATOM 650 C CA . THR A 1 105 ? -49.112 5.950 2.445 1.00 17.50 85 THR A CA 1
ATOM 651 C C . THR A 1 105 ? -49.288 4.515 1.936 1.00 15.60 85 THR A C 1
ATOM 652 O O . THR A 1 105 ? -49.947 3.718 2.519 1.00 13.16 85 THR A O 1
ATOM 656 N N . PRO A 1 106 ? -48.565 4.175 0.880 1.00 16.02 86 PRO A N 1
ATOM 657 C CA . PRO A 1 106 ? -48.535 2.747 0.442 1.00 16.20 86 PRO A CA 1
ATOM 658 C C . PRO A 1 106 ? -48.061 1.774 1.459 1.00 16.11 86 PRO A C 1
ATOM 659 O O . PRO A 1 106 ? -47.196 2.085 2.338 1.00 15.88 86 PRO A O 1
ATOM 663 N N . ASP A 1 107 ? -48.637 0.589 1.413 1.00 15.77 87 ASP A N 1
ATOM 664 C CA . ASP A 1 107 ? -48.254 -0.526 2.270 1.00 17.14 87 ASP A CA 1
ATOM 665 C C . ASP A 1 107 ? -46.751 -0.888 2.183 1.00 18.94 87 ASP A C 1
ATOM 666 O O . ASP A 1 107 ? -46.120 -1.311 3.174 1.00 16.35 87 ASP A O 1
ATOM 671 N N . PHE A 1 108 ? -46.177 -0.708 0.991 1.00 14.78 88 PHE A N 1
ATOM 672 C CA . PHE A 1 108 ? -44.777 -0.979 0.739 1.00 15.09 88 PHE A CA 1
ATOM 673 C C . PHE A 1 108 ? -44.435 -0.268 -0.535 1.00 14.57 88 PHE A C 1
ATOM 674 O O . PHE A 1 108 ? -45.321 0.239 -1.269 1.00 15.28 88 PHE A O 1
ATOM 682 N N . VAL A 1 109 ? -43.125 -0.141 -0.757 1.00 16.74 89 VAL A N 1
ATOM 683 C CA . VAL A 1 109 ? -42.553 0.452 -1.909 1.00 16.96 89 VAL A CA 1
ATOM 684 C C . VAL A 1 109 ? -41.474 -0.439 -2.570 1.00 17.54 89 VAL A C 1
ATOM 685 O O . VAL A 1 109 ? -40.963 -1.395 -1.962 1.00 18.92 89 VAL A O 1
ATOM 689 N N . VAL A 1 110 ? -41.165 -0.115 -3.822 1.00 17.74 90 VAL A N 1
ATOM 690 C CA . VAL A 1 110 ? -40.374 -1.014 -4.688 1.00 17.82 90 VAL A CA 1
ATOM 691 C C . VAL A 1 110 ? -39.347 -0.261 -5.462 1.00 16.93 90 VAL A C 1
ATOM 692 O O . VAL A 1 110 ? -39.629 0.729 -6.128 1.00 17.43 90 VAL A O 1
ATOM 696 N N . LEU A 1 111 ? -38.090 -0.713 -5.307 1.00 17.69 91 LEU A N 1
ATOM 697 C CA . LEU A 1 111 ? -37.021 -0.269 -6.182 1.00 16.76 91 LEU A CA 1
ATOM 698 C C . LEU A 1 111 ? -36.980 -1.236 -7.410 1.00 17.14 91 LEU A C 1
ATOM 699 O O . LEU A 1 111 ? -36.639 -2.437 -7.269 1.00 17.78 91 LEU A O 1
ATOM 704 N N . ASP A 1 112 ? -37.387 -0.729 -8.550 1.00 18.08 92 ASP A N 1
ATOM 705 C CA . ASP A 1 112 ? -37.434 -1.475 -9.794 1.00 19.12 92 ASP A CA 1
ATOM 706 C C . ASP A 1 112 ? -36.116 -1.275 -10.562 1.00 19.91 92 ASP A C 1
ATOM 707 O O . ASP A 1 112 ? -35.775 -0.164 -11.069 1.00 21.68 92 ASP A O 1
ATOM 712 N N . LEU A 1 113 ? -35.365 -2.361 -10.638 1.00 19.78 93 LEU A N 1
ATOM 713 C CA . LEU A 1 113 ? -34.002 -2.341 -11.233 1.00 20.63 93 LEU A CA 1
ATOM 714 C C . LEU A 1 113 ? -33.965 -3.051 -12.609 1.00 24.42 93 LEU A C 1
ATOM 715 O O . LEU A 1 113 ? -33.983 -4.264 -12.657 1.00 26.95 93 LEU A O 1
ATOM 720 N N . GLU A 1 114 ? -33.816 -2.262 -13.673 1.00 30.19 94 GLU A N 1
ATOM 721 C CA . GLU A 1 114 ? -33.680 -2.725 -15.034 1.00 28.80 94 GLU A CA 1
ATOM 722 C C . GLU A 1 114 ? -32.834 -1.807 -15.841 1.00 29.83 94 GLU A C 1
ATOM 723 O O . GLU A 1 114 ? -32.844 -1.927 -17.049 1.00 28.80 94 GLU A O 1
ATOM 729 N N . GLN A 1 115 ? -32.137 -0.872 -15.215 1.00 33.93 95 GLN A N 1
ATOM 730 C CA . GLN A 1 115 ? -31.434 0.155 -15.966 1.00 34.56 95 GLN A CA 1
ATOM 731 C C . GLN A 1 115 ? -30.185 -0.476 -16.589 1.00 35.38 95 GLN A C 1
ATOM 732 O O . GLN A 1 115 ? -29.695 -1.524 -16.141 1.00 30.26 95 GLN A O 1
ATOM 738 N N . GLN A 1 116 ? -29.713 0.188 -17.625 1.00 35.74 96 GLN A N 1
ATOM 739 C CA . GLN A 1 116 ? -28.444 -0.092 -18.270 1.00 42.07 96 GLN A CA 1
ATOM 740 C C . GLN A 1 116 ? -27.408 0.384 -17.334 1.00 38.54 96 GLN A C 1
ATOM 741 O O . GLN A 1 116 ? -27.521 1.484 -16.849 1.00 44.76 96 GLN A O 1
ATOM 747 N N . CYS A 1 117 ? -26.484 -0.473 -16.957 1.00 38.08 97 CYS A N 1
ATOM 748 C CA . CYS A 1 117 ? -25.425 -0.075 -16.096 1.00 38.27 97 CYS A CA 1
ATOM 749 C C . CYS A 1 117 ? -24.296 -1.064 -16.249 1.00 38.37 97 CYS A C 1
ATOM 750 O O . CYS A 1 117 ? -24.469 -2.119 -16.877 1.00 37.35 97 CYS A O 1
ATOM 753 N N . THR A 1 118 ? -23.145 -0.749 -15.660 1.00 41.12 98 THR A N 1
ATOM 754 C CA . THR A 1 118 ? -22.012 -1.686 -15.699 1.00 41.25 98 THR A CA 1
ATOM 755 C C . THR A 1 118 ? -21.682 -2.146 -14.330 1.00 38.08 98 THR A C 1
ATOM 756 O O . THR A 1 118 ? -21.648 -1.375 -13.400 1.00 40.24 98 THR A O 1
ATOM 760 N N . GLY A 1 119 ? -21.451 -3.430 -14.182 1.00 39.50 99 GLY A N 1
ATOM 761 C CA . GLY A 1 119 ? -20.809 -3.875 -12.993 1.00 38.48 99 GLY A CA 1
ATOM 762 C C . GLY A 1 119 ? -21.779 -3.993 -11.852 1.00 39.40 99 GLY A C 1
ATOM 763 O O . GLY A 1 119 ? -22.990 -4.185 -12.045 1.00 32.32 99 GLY A O 1
ATOM 764 N N . ASP A 1 120 ? -21.224 -3.916 -10.654 1.00 34.10 100 ASP A N 1
ATOM 765 C CA . ASP A 1 120 ? -21.943 -4.301 -9.489 1.00 34.83 100 ASP A CA 1
ATOM 766 C C . ASP A 1 120 ? -22.518 -2.996 -8.916 1.00 35.61 100 ASP A C 1
ATOM 767 O O . ASP A 1 120 ? -21.766 -2.134 -8.505 1.00 31.16 100 ASP A O 1
ATOM 772 N N . ILE A 1 121 ? -23.841 -2.808 -8.963 1.00 34.80 101 ILE A N 1
ATOM 773 C CA . ILE A 1 121 ? -24.405 -1.544 -8.464 1.00 33.48 101 ILE A CA 1
ATOM 774 C C . ILE A 1 121 ? -24.986 -1.685 -7.060 1.00 34.07 101 ILE A C 1
ATOM 775 O O . ILE A 1 121 ? -25.780 -0.824 -6.633 1.00 39.20 101 ILE A O 1
ATOM 780 N N . THR A 1 122 ? -24.613 -2.742 -6.331 1.00 28.45 102 THR A N 1
ATOM 781 C CA . THR A 1 122 ? -25.262 -3.052 -5.086 1.00 26.91 102 THR A CA 1
ATOM 782 C C . THR A 1 122 ? -25.188 -1.867 -4.106 1.00 32.80 102 THR A C 1
ATOM 783 O O . THR A 1 122 ? -26.174 -1.539 -3.452 1.00 28.20 102 THR A O 1
ATOM 787 N N . ASP A 1 123 ? -24.036 -1.196 -4.030 1.00 31.59 103 ASP A N 1
ATOM 788 C CA . ASP A 1 123 ? -23.904 -0.098 -3.029 1.00 37.38 103 ASP A CA 1
ATOM 789 C C . ASP A 1 123 ? -24.780 1.119 -3.357 1.00 28.85 103 ASP A C 1
ATOM 790 O O . ASP A 1 123 ? -25.312 1.767 -2.483 1.00 27.62 103 ASP A O 1
ATOM 795 N N . ALA A 1 124 ? -24.905 1.422 -4.626 1.00 27.89 104 ALA A N 1
ATOM 796 C CA . ALA A 1 124 ? -25.810 2.442 -5.030 1.00 31.92 104 ALA A CA 1
ATOM 797 C C . ALA A 1 124 ? -27.267 2.051 -4.663 1.00 30.46 104 ALA A C 1
ATOM 798 O O . ALA A 1 124 ? -28.017 2.877 -4.128 1.00 30.67 104 ALA A O 1
ATOM 800 N N . CYS A 1 125 ? -27.625 0.789 -4.846 1.00 28.41 105 CYS A N 1
ATOM 801 C CA . CYS A 1 125 ? -28.964 0.333 -4.516 1.00 27.37 105 CYS A CA 1
ATOM 802 C C . CYS A 1 125 ? -29.229 0.525 -3.004 1.00 27.54 105 CYS A C 1
ATOM 803 O O . CYS A 1 125 ? -30.329 0.915 -2.581 1.00 25.35 105 CYS A O 1
ATOM 806 N N . LEU A 1 126 ? -28.205 0.255 -2.200 1.00 26.66 106 LEU A N 1
ATOM 807 C CA . LEU A 1 126 ? -28.337 0.335 -0.745 1.00 28.64 106 LEU A CA 1
ATOM 808 C C . LEU A 1 126 ? -28.461 1.752 -0.276 1.00 26.90 106 LEU A C 1
ATOM 809 O O . LEU A 1 126 ? -29.163 2.034 0.704 1.00 26.77 106 LEU A O 1
ATOM 814 N N . ALA A 1 127 ? -27.852 2.652 -1.017 1.00 27.60 107 ALA A N 1
ATOM 815 C CA . ALA A 1 127 ? -27.910 4.067 -0.735 1.00 26.86 107 ALA A CA 1
ATOM 816 C C . ALA A 1 127 ? -29.367 4.549 -0.940 1.00 29.55 107 ALA A C 1
ATOM 817 O O . ALA A 1 127 ? -29.888 5.347 -0.161 1.00 27.35 107 ALA A O 1
ATOM 819 N N . PHE A 1 128 ? -29.981 4.105 -2.036 1.00 25.22 108 PHE A N 1
ATOM 820 C CA . PHE A 1 128 ? -31.409 4.418 -2.324 1.00 24.15 108 PHE A CA 1
ATOM 821 C C . PHE A 1 128 ? -32.256 3.920 -1.216 1.00 25.52 108 PHE A C 1
ATOM 822 O O . PHE A 1 128 ? -33.053 4.661 -0.666 1.00 27.71 108 PHE A O 1
ATOM 830 N N . LEU A 1 129 ? -32.087 2.651 -0.910 1.00 25.69 109 LEU A N 1
ATOM 831 C CA . LEU A 1 129 ? -32.882 1.967 0.067 1.00 25.11 109 LEU A CA 1
ATOM 832 C C . LEU A 1 129 ? -32.710 2.490 1.487 1.00 27.15 109 LEU A C 1
ATOM 833 O O . LEU A 1 129 ? -33.686 2.548 2.267 1.00 24.25 109 LEU A O 1
ATOM 838 N N . ASN A 1 130 ? -31.494 2.861 1.838 1.00 25.21 110 ASN A N 1
ATOM 839 C CA . ASN A 1 130 ? -31.231 3.435 3.154 1.00 30.27 110 ASN A CA 1
ATOM 840 C C . ASN A 1 13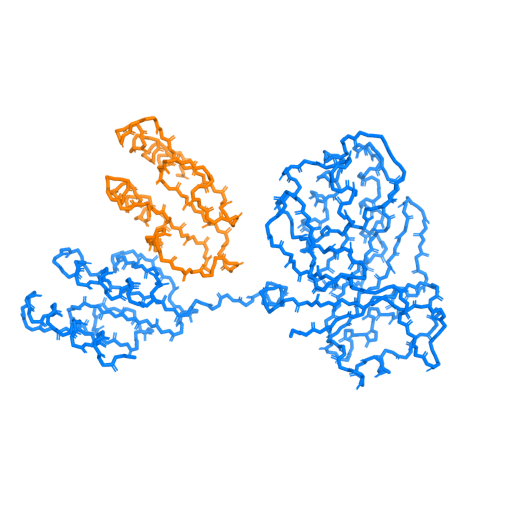0 ? -32.117 4.650 3.462 1.00 27.56 110 ASN A C 1
ATOM 841 O O . ASN A 1 130 ? -32.599 4.778 4.603 1.00 30.39 110 ASN A O 1
ATOM 846 N N . ILE A 1 131 ? -32.307 5.481 2.438 1.00 26.16 111 ILE A N 1
ATOM 847 C CA . ILE A 1 131 ? -33.158 6.670 2.466 1.00 26.38 111 ILE A CA 1
ATOM 848 C C . ILE A 1 131 ? -34.637 6.241 2.540 1.00 27.99 111 ILE A C 1
ATOM 849 O O . ILE A 1 131 ? -35.375 6.659 3.394 1.00 22.73 111 ILE A O 1
ATOM 854 N N . VAL A 1 132 ? -35.066 5.321 1.684 1.00 25.32 112 VAL A N 1
ATOM 855 C CA . VAL A 1 132 ? -36.484 5.073 1.574 1.00 21.95 112 VAL A CA 1
ATOM 856 C C . VAL A 1 132 ? -36.983 4.213 2.678 1.00 21.98 112 VAL A C 1
ATOM 857 O O . VAL A 1 132 ? -38.145 4.383 3.137 1.00 22.20 112 VAL A O 1
ATOM 861 N N . ALA A 1 133 ? -36.141 3.304 3.154 1.00 21.12 113 ALA A N 1
ATOM 862 C CA . ALA A 1 133 ? -36.500 2.351 4.178 1.00 22.60 113 ALA A CA 1
ATOM 863 C C . ALA A 1 133 ? -36.784 2.975 5.561 1.00 24.46 113 ALA A C 1
ATOM 864 O O . ALA A 1 133 ? -37.418 2.358 6.364 1.00 28.06 113 ALA A O 1
ATOM 866 N N . LYS A 1 134 ? -36.346 4.209 5.764 1.00 26.44 114 LYS A N 1
ATOM 867 C CA . LYS A 1 134 ? -36.637 4.940 7.014 1.00 29.86 114 LYS A CA 1
ATOM 868 C C . LYS A 1 134 ? -38.076 5.348 7.009 1.00 28.83 114 LYS A C 1
ATOM 869 O O . LYS A 1 134 ? -38.633 5.593 8.039 1.00 28.92 114 LYS A O 1
ATOM 875 N N . LYS A 1 135 ? -38.720 5.359 5.846 1.00 22.99 115 LYS A N 1
ATOM 876 C CA . LYS A 1 135 ? -40.142 5.743 5.748 1.00 23.64 115 LYS A CA 1
ATOM 877 C C . LYS A 1 135 ? -41.121 4.620 5.350 1.00 24.30 115 LYS A C 1
ATOM 878 O O . LYS A 1 135 ? -42.289 4.613 5.754 1.00 23.85 115 LYS A O 1
ATOM 884 N N . PHE A 1 136 ? -40.652 3.656 4.560 1.00 21.92 116 PHE A N 1
ATOM 885 C CA . PHE A 1 136 ? -41.469 2.551 4.023 1.00 21.38 116 PHE A CA 1
ATOM 886 C C . PHE A 1 136 ? -40.703 1.199 3.970 1.00 20.97 116 PHE A C 1
ATOM 887 O O . PHE A 1 136 ? -39.501 1.162 3.791 1.00 21.38 116 PHE A O 1
ATOM 895 N N . LYS A 1 137 ? -41.444 0.115 4.150 1.00 19.67 117 LYS A N 1
ATOM 896 C CA . LYS A 1 137 ? -40.984 -1.220 3.901 1.00 20.98 117 LYS A CA 1
ATOM 897 C C . LYS A 1 137 ? -40.674 -1.296 2.386 1.00 21.91 117 LYS A C 1
ATOM 898 O O . LYS A 1 137 ? -41.522 -0.965 1.575 1.00 21.44 117 LYS A O 1
ATOM 904 N N . CYS A 1 138 ? -39.442 -1.650 2.051 1.00 19.97 118 CYS A N 1
ATOM 905 C CA . CYS A 1 138 ? -38.949 -1.646 0.684 1.00 20.71 118 CYS A CA 1
ATOM 906 C C . CYS A 1 138 ? -38.791 -3.096 0.181 1.00 20.16 118 CYS A C 1
ATOM 907 O O . CYS A 1 138 ? -38.480 -4.042 0.940 1.00 18.50 118 CYS A O 1
ATOM 910 N N . VAL A 1 139 ? -38.942 -3.211 -1.121 1.00 19.68 119 VAL A N 1
ATOM 911 C CA . VAL A 1 139 ? -38.787 -4.478 -1.834 1.00 18.75 119 VAL A CA 1
ATOM 912 C C . VAL A 1 139 ? -37.930 -4.173 -3.046 1.00 19.51 119 VAL A C 1
ATOM 913 O O . VAL A 1 139 ? -37.992 -3.096 -3.585 1.00 17.29 119 VAL A O 1
ATOM 917 N N . VAL A 1 140 ? -37.109 -5.130 -3.481 1.00 17.10 120 VAL A N 1
ATOM 918 C CA . VAL A 1 140 ? -36.301 -4.990 -4.668 1.00 16.72 120 VAL A CA 1
ATOM 919 C C . VAL A 1 140 ? -36.875 -5.848 -5.792 1.00 15.91 120 VAL A C 1
ATOM 920 O O . VAL A 1 140 ? -37.107 -7.007 -5.586 1.00 16.89 120 VAL A O 1
ATOM 924 N N . TYR A 1 141 ? -37.100 -5.229 -6.947 1.00 16.32 121 TYR A N 1
ATOM 925 C CA . TYR A 1 141 ? -37.639 -5.929 -8.122 1.00 17.04 121 TYR A CA 1
ATOM 926 C C . TYR A 1 141 ? -36.589 -6.001 -9.202 1.00 17.02 121 TYR A C 1
ATOM 927 O O . TYR A 1 141 ? -35.964 -4.980 -9.528 1.00 16.36 121 TYR A O 1
ATOM 936 N N . CYS A 1 142 ? -36.372 -7.195 -9.780 1.00 18.06 122 CYS A N 1
ATOM 937 C CA . CYS A 1 142 ? -35.444 -7.348 -10.890 1.00 18.98 122 CYS A CA 1
ATOM 938 C C . CYS A 1 142 ? -35.676 -8.765 -11.478 1.00 18.24 122 CYS A C 1
ATOM 939 O O . CYS A 1 142 ? -36.449 -9.552 -10.949 1.00 19.19 122 CYS A O 1
ATOM 942 N N . ASN A 1 143 ? -35.025 -9.037 -12.589 1.00 20.25 123 ASN A N 1
ATOM 943 C CA . ASN A 1 143 ? -35.061 -10.393 -13.165 1.00 21.39 123 ASN A CA 1
ATOM 944 C C . ASN A 1 143 ? -33.738 -11.174 -12.844 1.00 22.87 123 ASN A C 1
ATOM 945 O O . ASN A 1 143 ? -32.792 -10.633 -12.250 1.00 20.90 123 ASN A O 1
ATOM 950 N N . SER A 1 144 ? -33.744 -12.473 -13.168 1.00 24.17 124 SER A N 1
ATOM 951 C CA . SER A 1 144 ? -32.654 -13.380 -12.805 1.00 24.33 124 SER A CA 1
ATOM 952 C C . SER A 1 144 ? -31.322 -12.937 -13.299 1.00 24.85 124 SER A C 1
ATOM 953 O O . SER A 1 144 ? -30.286 -13.054 -12.599 1.00 23.80 124 SER A O 1
ATOM 956 N N . SER A 1 145 ? -31.306 -12.461 -14.530 1.00 24.55 125 SER A N 1
ATOM 957 C CA . SER A 1 145 ? -30.081 -12.049 -15.148 1.00 26.69 125 SER A CA 1
ATOM 958 C C . SER A 1 145 ? -29.524 -10.734 -14.613 1.00 29.40 125 SER A C 1
ATOM 959 O O . SER A 1 145 ? -28.270 -10.504 -14.518 1.00 22.55 125 SER A O 1
ATOM 962 N N . PHE A 1 146 ? -30.426 -9.855 -14.190 1.00 24.96 126 PHE A N 1
ATOM 963 C CA . PHE A 1 146 ? -29.964 -8.614 -13.581 1.00 23.27 126 PHE A CA 1
ATOM 964 C C . PHE A 1 146 ? -29.199 -8.925 -12.291 1.00 21.49 126 PHE A C 1
ATOM 965 O O . PHE A 1 146 ? -28.162 -8.306 -12.002 1.00 24.95 126 PHE A O 1
ATOM 973 N N . ILE A 1 147 ? -29.750 -9.825 -11.495 1.00 21.46 127 ILE A N 1
ATOM 974 C CA . ILE A 1 147 ? -29.157 -10.251 -10.251 1.00 23.47 127 ILE A CA 1
ATOM 975 C C . ILE A 1 147 ? -27.687 -10.736 -10.483 1.00 26.07 127 ILE A C 1
ATOM 976 O O . ILE A 1 147 ? -26.692 -10.147 -9.964 1.00 23.57 127 ILE A O 1
ATOM 981 N N . LYS A 1 148 ? -27.572 -11.740 -11.348 1.00 25.00 128 LYS A N 1
ATOM 982 C CA . LYS A 1 148 ? -26.222 -12.272 -11.744 1.00 27.45 128 LYS A CA 1
ATOM 983 C C . LYS A 1 148 ? -25.287 -11.217 -12.285 1.00 25.83 128 LYS A C 1
ATOM 984 O O . LYS A 1 148 ? -24.097 -11.232 -11.982 1.00 28.40 128 LYS A O 1
ATOM 990 N N . GLU A 1 149 ? -25.761 -10.312 -13.116 1.00 24.10 129 GLU A N 1
ATOM 991 C CA . GLU A 1 149 ? -24.857 -9.305 -13.712 1.00 26.59 129 GLU A CA 1
ATOM 992 C C . GLU A 1 149 ? -24.512 -8.125 -12.834 1.00 30.42 129 GLU A C 1
ATOM 993 O O . GLU A 1 149 ? -23.425 -7.559 -12.975 1.00 27.00 129 GLU A O 1
ATOM 999 N N . HIS A 1 150 ? -25.405 -7.729 -11.923 1.00 29.99 130 HIS A N 1
ATOM 1000 C CA . HIS A 1 150 ? -25.192 -6.451 -11.256 1.00 26.93 130 HIS A CA 1
ATOM 1001 C C . HIS A 1 150 ? -25.345 -6.395 -9.746 1.00 26.52 130 HIS A C 1
ATOM 1002 O O . HIS A 1 150 ? -25.232 -5.328 -9.151 1.00 27.42 130 HIS A O 1
ATOM 1009 N N . LEU A 1 151 ? -25.654 -7.492 -9.105 1.00 25.43 131 LEU A N 1
ATOM 1010 C CA . LEU A 1 151 ? -25.869 -7.429 -7.652 1.00 26.29 131 LEU A CA 1
ATOM 1011 C C . LEU A 1 151 ? -24.997 -8.424 -6.891 1.00 28.68 131 LEU A C 1
ATOM 1012 O O . LEU A 1 151 ? -24.592 -9.449 -7.467 1.00 29.14 131 LEU A O 1
ATOM 1017 N N . ASN A 1 152 ? -24.832 -8.179 -5.587 1.00 27.57 132 ASN A N 1
ATOM 1018 C CA . ASN A 1 152 ? -24.261 -9.146 -4.695 1.00 28.93 132 ASN A CA 1
ATOM 1019 C C . ASN A 1 152 ? -25.146 -9.377 -3.476 1.00 28.21 132 ASN A C 1
ATOM 1020 O O . ASN A 1 152 ? -26.058 -8.598 -3.235 1.00 27.29 132 ASN A O 1
ATOM 1025 N N . SER A 1 153 ? -24.870 -10.414 -2.696 1.00 26.07 133 SER A N 1
ATOM 1026 C CA . SER A 1 153 ? -25.779 -10.831 -1.629 1.00 28.64 133 SER A CA 1
ATOM 1027 C C . SER A 1 153 ? -26.071 -9.800 -0.544 1.00 28.32 133 SER A C 1
ATOM 1028 O O . SER A 1 153 ? -26.984 -10.040 0.248 1.00 30.26 133 SER A O 1
ATOM 1031 N N . LYS A 1 154 ? -25.389 -8.636 -0.540 1.00 29.13 134 LYS A N 1
ATOM 1032 C CA . LYS A 1 154 ? -25.730 -7.573 0.405 1.00 31.08 134 LYS A CA 1
ATOM 1033 C C . LYS A 1 154 ? -27.162 -7.073 0.145 1.00 32.67 134 LYS A C 1
ATOM 1034 O O . LYS A 1 154 ? -27.822 -6.486 1.020 1.00 24.26 134 LYS A O 1
ATOM 1040 N N . ILE A 1 155 ? -27.613 -7.282 -1.083 1.00 29.90 135 ILE A N 1
ATOM 1041 C CA . ILE A 1 155 ? -28.944 -6.801 -1.476 1.00 27.63 135 ILE A CA 1
ATOM 1042 C C . ILE A 1 155 ? -30.023 -7.554 -0.755 1.00 25.97 135 ILE A C 1
ATOM 1043 O O . ILE A 1 155 ? -31.118 -7.014 -0.611 1.00 30.28 135 ILE A O 1
ATOM 1048 N N . CYS A 1 156 ? -29.745 -8.791 -0.348 1.00 23.66 136 CYS A N 1
ATOM 1049 C CA . CYS A 1 156 ? -30.686 -9.667 0.287 1.00 26.03 136 CYS A CA 1
ATOM 1050 C C . CYS A 1 156 ? -31.197 -9.197 1.673 1.00 25.74 136 CYS A C 1
ATOM 1051 O O . CYS A 1 156 ? -32.029 -9.834 2.277 1.00 27.43 136 CYS A O 1
ATOM 1054 N N . ALA A 1 157 ? -30.744 -8.055 2.121 1.00 28.32 137 ALA A N 1
ATOM 1055 C CA . ALA A 1 157 ? -31.315 -7.439 3.339 1.00 28.68 137 ALA A CA 1
ATOM 1056 C C . ALA A 1 157 ? -32.790 -7.046 3.083 1.00 30.96 137 ALA A C 1
ATOM 1057 O O . ALA A 1 157 ? -33.545 -6.809 4.020 1.00 27.32 137 ALA A O 1
ATOM 1059 N N . TYR A 1 158 ? -33.172 -6.972 1.804 1.00 26.90 138 TYR A N 1
ATOM 1060 C CA . TYR A 1 158 ? -34.540 -6.599 1.391 1.00 26.19 138 TYR A CA 1
ATOM 1061 C C . TYR A 1 158 ? -35.242 -7.726 0.631 1.00 26.05 138 TYR A C 1
ATOM 1062 O O . TYR A 1 158 ? -34.581 -8.522 -0.034 1.00 28.73 138 TYR A O 1
ATOM 1071 N N . PRO A 1 159 ? -36.563 -7.842 0.764 1.00 24.71 139 PRO A N 1
ATOM 1072 C CA . PRO A 1 159 ? -37.221 -8.920 0.004 1.00 23.64 139 PRO A CA 1
ATOM 1073 C C . PRO A 1 159 ? -37.229 -8.699 -1.498 1.00 20.59 139 PRO A C 1
ATOM 1074 O O . PRO A 1 159 ? -37.023 -7.593 -1.976 1.00 21.72 139 PRO A O 1
ATOM 1078 N N . LEU A 1 160 ? -37.453 -9.812 -2.205 1.00 20.73 140 LEU A N 1
ATOM 1079 C CA . LEU A 1 160 ? -37.305 -9.919 -3.601 1.00 18.98 140 LEU A CA 1
ATOM 1080 C C . LEU A 1 160 ? -38.655 -10.026 -4.253 1.00 17.27 140 LEU A C 1
ATOM 1081 O O . LEU A 1 160 ? -39.496 -10.828 -3.839 1.00 18.10 140 LEU A O 1
ATOM 1086 N N . TRP A 1 161 ? -38.847 -9.185 -5.276 1.00 18.03 141 TRP A N 1
ATOM 1087 C CA . TRP A 1 161 ? -39.943 -9.325 -6.209 1.00 16.58 141 TRP A CA 1
ATOM 1088 C C . TRP A 1 161 ? -39.305 -9.708 -7.554 1.00 15.67 141 TRP A C 1
ATOM 1089 O O . TRP A 1 161 ? -38.726 -8.889 -8.283 1.00 15.82 141 TRP A O 1
ATOM 1100 N N . ILE A 1 162 ? -39.369 -11.006 -7.832 1.00 17.48 142 ILE A N 1
ATOM 1101 C CA . ILE A 1 162 ? -38.709 -11.550 -9.018 1.00 17.85 142 ILE A CA 1
ATOM 1102 C C . ILE A 1 162 ? -39.611 -11.495 -10.264 1.00 16.48 142 ILE A C 1
ATOM 1103 O O . ILE A 1 162 ? -40.663 -11.999 -10.254 1.00 16.53 142 ILE A O 1
ATOM 1108 N N . ALA A 1 163 ? -39.112 -10.918 -11.344 1.00 16.90 143 ALA A N 1
ATOM 1109 C CA . ALA A 1 163 ? -39.726 -10.979 -12.626 1.00 16.52 143 ALA A CA 1
ATOM 1110 C C . ALA A 1 163 ? -39.118 -12.194 -13.376 1.00 18.47 143 ALA A C 1
ATOM 1111 O O . ALA A 1 163 ? -37.920 -12.268 -13.551 1.00 20.06 143 ALA A O 1
ATOM 1113 N N . ASN A 1 164 ? -39.943 -13.166 -13.661 1.00 20.04 144 ASN A N 1
ATOM 1114 C CA . ASN A 1 164 ? -39.554 -14.407 -14.355 1.00 21.65 144 ASN A CA 1
ATOM 1115 C C . ASN A 1 164 ? -40.771 -14.846 -15.187 1.00 17.91 144 ASN A C 1
ATOM 1116 O O . ASN A 1 164 ? -41.702 -15.411 -14.637 1.00 17.02 144 ASN A O 1
ATOM 1121 N N . TYR A 1 165 ? -40.803 -14.485 -16.455 1.00 19.66 145 TYR A N 1
ATOM 1122 C CA . TYR A 1 165 ? -41.951 -14.803 -17.304 1.00 20.19 145 TYR A CA 1
ATOM 1123 C C . TYR A 1 165 ? -41.707 -16.197 -17.976 1.00 21.00 145 TYR A C 1
ATOM 1124 O O . TYR A 1 165 ? -40.556 -16.598 -18.139 1.00 19.92 145 TYR A O 1
ATOM 1133 N N . GLY A 1 166 ? -42.772 -16.930 -18.258 1.00 19.19 146 GLY A N 1
ATOM 1134 C CA . GLY A 1 166 ? -42.708 -18.190 -19.010 1.00 19.82 146 GLY A CA 1
ATOM 1135 C C . GLY A 1 166 ? -42.294 -19.431 -18.258 1.00 21.13 146 GLY A C 1
ATOM 1136 O O . GLY A 1 166 ? -42.132 -20.517 -18.865 1.00 19.63 146 GLY A O 1
ATOM 1137 N N . VAL A 1 167 ? -42.073 -19.307 -16.952 1.00 24.76 147 VAL A N 1
ATOM 1138 C CA . VAL A 1 167 ? -41.541 -20.410 -16.164 1.00 24.97 147 VAL A CA 1
ATOM 1139 C C . VAL A 1 167 ? -42.603 -20.952 -15.273 1.00 25.31 147 VAL A C 1
ATOM 1140 O O . VAL A 1 167 ? -43.484 -20.235 -14.855 1.00 23.01 147 VAL A O 1
ATOM 1144 N N . ALA A 1 168 ? -42.510 -22.240 -14.921 1.00 26.42 148 ALA A N 1
ATOM 1145 C CA . ALA A 1 168 ? -43.482 -22.808 -14.006 1.00 27.20 148 ALA A CA 1
ATOM 1146 C C . ALA A 1 168 ? -43.112 -22.445 -12.565 1.00 23.78 148 ALA A C 1
ATOM 1147 O O . ALA A 1 168 ? -43.951 -22.439 -11.708 1.00 23.73 148 ALA A O 1
ATOM 1149 N N . THR A 1 169 ? -41.849 -22.184 -12.329 1.00 27.36 149 THR A N 1
ATOM 1150 C CA . THR A 1 169 ? -41.425 -21.810 -10.990 1.00 28.47 149 THR A CA 1
ATOM 1151 C C . THR A 1 169 ? -40.232 -20.921 -11.158 1.00 24.35 149 THR A C 1
ATOM 1152 O O . THR A 1 169 ? -39.414 -21.109 -12.055 1.00 25.70 149 THR A O 1
ATOM 1156 N N . PRO A 1 170 ? -40.138 -19.862 -10.358 1.00 24.97 150 PRO A N 1
ATOM 1157 C CA . PRO A 1 170 ? -39.074 -18.916 -10.583 1.00 24.99 150 PRO A CA 1
ATOM 1158 C C . PRO A 1 170 ? -37.647 -19.443 -10.175 1.00 23.01 150 PRO A C 1
ATOM 1159 O O . PRO A 1 170 ? -37.539 -20.275 -9.289 1.00 27.44 150 PRO A O 1
ATOM 1163 N N . ALA A 1 171 ? -36.617 -19.006 -10.856 1.00 28.89 151 ALA A N 1
ATOM 1164 C CA . ALA A 1 171 ? -35.255 -19.347 -10.533 1.00 31.57 151 ALA A CA 1
ATOM 1165 C C . ALA A 1 171 ? -34.400 -18.113 -10.450 1.00 26.95 151 ALA A C 1
ATOM 1166 O O . ALA A 1 171 ? -34.435 -17.267 -11.338 1.00 29.52 151 ALA A O 1
ATOM 1168 N N . PHE A 1 172 ? -33.597 -18.007 -9.394 1.00 23.69 152 PHE A N 1
ATOM 1169 C CA . PHE A 1 172 ? -32.812 -16.760 -9.163 1.00 23.65 152 PHE A CA 1
ATOM 1170 C C . PHE A 1 172 ? -31.653 -17.089 -8.226 1.00 24.29 152 PHE A C 1
ATOM 1171 O O . PHE A 1 172 ? -31.654 -18.157 -7.577 1.00 26.71 152 PHE A O 1
ATOM 1179 N N . THR A 1 173 ? -30.728 -16.173 -8.104 1.00 24.59 153 THR A N 1
ATOM 1180 C CA . THR A 1 173 ? -29.598 -16.355 -7.224 1.00 24.97 153 THR A CA 1
ATOM 1181 C C . THR A 1 173 ? -29.618 -15.322 -6.109 1.00 24.24 153 THR A C 1
ATOM 1182 O O . THR A 1 173 ? -30.401 -14.379 -6.125 1.00 20.18 153 THR A O 1
ATOM 1186 N N . LEU A 1 174 ? -28.719 -15.524 -5.146 1.00 23.09 154 LEU A N 1
ATOM 1187 C CA . LEU A 1 174 ? -28.530 -14.660 -3.935 1.00 22.33 154 LEU A CA 1
ATOM 1188 C C . LEU A 1 174 ? -29.606 -14.843 -2.915 1.00 25.78 154 LEU A C 1
ATOM 1189 O O . LEU A 1 174 ? -29.348 -15.310 -1.805 1.00 23.09 154 LEU A O 1
ATOM 1194 N N . TRP A 1 175 ? -30.852 -14.498 -3.263 1.00 22.21 155 TRP A N 1
ATOM 1195 C CA . TRP A 1 175 ? -31.953 -14.813 -2.426 1.00 21.04 155 TRP A CA 1
ATOM 1196 C C . TRP A 1 175 ? -32.296 -16.272 -2.534 1.00 23.62 155 TRP A C 1
ATOM 1197 O O . TRP A 1 175 ? -32.048 -16.905 -3.545 1.00 22.92 155 TRP A O 1
ATOM 1208 N N . THR A 1 176 ? -32.889 -16.805 -1.495 1.00 20.69 156 THR A N 1
ATOM 1209 C CA . THR A 1 176 ? -33.413 -18.157 -1.550 1.00 23.28 156 THR A CA 1
ATOM 1210 C C . THR A 1 176 ? -34.914 -18.178 -1.653 1.00 24.41 156 THR A C 1
ATOM 1211 O O . THR A 1 176 ? -35.481 -19.154 -2.111 1.00 25.40 156 THR A O 1
ATOM 1215 N N . LYS A 1 177 ? -35.586 -17.097 -1.286 1.00 26.14 157 LYS A N 1
ATOM 1216 C CA . LYS A 1 177 ? -37.057 -17.078 -1.260 1.00 26.64 157 LYS A CA 1
ATOM 1217 C C . LYS A 1 177 ? -37.467 -15.808 -1.978 1.00 23.77 157 LYS A C 1
ATOM 1218 O O . LYS A 1 177 ? -36.767 -14.799 -1.830 1.00 22.29 157 LYS A O 1
ATOM 1224 N N . TYR A 1 178 ? -38.628 -15.809 -2.651 1.00 23.51 158 TYR A N 1
ATOM 1225 C CA . TYR A 1 178 ? -39.234 -14.502 -3.134 1.00 23.06 158 TYR A CA 1
ATOM 1226 C C . TYR A 1 178 ? -40.428 -14.046 -2.268 1.00 19.61 158 TYR A C 1
ATOM 1227 O O . TYR A 1 178 ? -41.149 -14.839 -1.687 1.00 20.55 158 TYR A O 1
ATOM 1236 N N . ALA A 1 179 ? -40.649 -12.743 -2.206 1.00 19.84 159 ALA A N 1
ATOM 1237 C CA . ALA A 1 179 ? -41.858 -12.183 -1.591 1.00 17.72 159 ALA A CA 1
ATOM 1238 C C . ALA A 1 179 ? -43.019 -12.090 -2.647 1.00 15.52 159 ALA A C 1
ATOM 1239 O O . ALA A 1 179 ? -44.188 -12.310 -2.331 1.00 17.13 159 ALA A O 1
ATOM 1241 N N . MET A 1 180 ? -42.658 -11.700 -3.865 1.00 16.27 160 MET A N 1
ATOM 1242 C CA . MET A 1 180 ? -43.597 -11.659 -5.016 1.00 16.41 160 MET A CA 1
ATOM 1243 C C . MET A 1 180 ? -42.892 -12.160 -6.278 1.00 15.55 160 MET A C 1
ATOM 1244 O O . MET A 1 180 ? -41.676 -12.081 -6.399 1.00 17.54 160 MET A O 1
ATOM 1249 N N . TRP A 1 181 ? -43.678 -12.724 -7.212 1.00 15.49 161 TRP A N 1
ATOM 1250 C CA . TRP A 1 181 ? -43.117 -13.187 -8.451 1.00 15.38 161 TRP A CA 1
ATOM 1251 C C . TRP A 1 181 ? -44.043 -12.683 -9.596 1.00 14.30 161 TRP A C 1
ATOM 1252 O O . TRP A 1 181 ? -45.174 -13.137 -9.674 1.00 15.17 161 TRP A O 1
ATOM 1263 N N . GLN A 1 182 ? -43.500 -11.801 -10.429 1.00 15.46 162 GLN A N 1
ATOM 1264 C CA . GLN A 1 182 ? -44.168 -11.263 -11.548 1.00 17.94 162 GLN A CA 1
ATOM 1265 C C . GLN A 1 182 ? -44.070 -12.314 -12.669 1.00 17.16 162 GLN A C 1
ATOM 1266 O O . GLN A 1 182 ? -42.979 -12.561 -13.264 1.00 21.25 162 GLN A O 1
ATOM 1272 N N . PHE A 1 183 ? -45.202 -12.916 -12.982 1.00 19.07 163 PHE A N 1
ATOM 1273 C CA . PHE A 1 183 ? -45.165 -14.060 -13.936 1.00 19.41 163 PHE A CA 1
ATOM 1274 C C . PHE A 1 183 ? -45.580 -13.691 -15.323 1.00 23.14 163 PHE A C 1
ATOM 1275 O O . PHE A 1 183 ? -45.308 -14.461 -16.241 1.00 18.62 163 PHE A O 1
ATOM 1283 N N . THR A 1 184 ? -46.176 -12.514 -15.523 1.00 20.51 164 THR A N 1
ATOM 1284 C CA . THR A 1 184 ? -46.466 -12.076 -16.912 1.00 19.71 164 THR A CA 1
ATOM 1285 C C . THR A 1 184 ? -46.460 -10.588 -16.960 1.00 20.94 164 THR A C 1
ATOM 1286 O O . THR A 1 184 ? -46.799 -9.927 -15.924 1.00 17.03 164 THR A O 1
ATOM 1290 N N . GLU A 1 185 ? -46.008 -10.071 -18.114 1.00 17.21 165 GLU A N 1
ATOM 1291 C CA . GLU A 1 185 ? -46.108 -8.690 -18.470 1.00 18.50 165 GLU A CA 1
ATOM 1292 C C . GLU A 1 185 ? -47.103 -8.438 -19.616 1.00 17.84 165 GLU A C 1
ATOM 1293 O O . GLU A 1 185 ? -47.126 -7.361 -20.190 1.00 20.08 165 GLU A O 1
ATOM 1299 N N . LYS A 1 186 ? -47.983 -9.391 -19.878 1.00 19.80 166 LYS A N 1
ATOM 1300 C CA . LYS A 1 186 ? -48.940 -9.316 -21.000 1.00 22.24 166 LYS A CA 1
ATOM 1301 C C . LYS A 1 186 ? -50.375 -9.513 -20.579 1.00 20.10 166 LYS A C 1
ATOM 1302 O O . LYS A 1 186 ? -51.224 -9.961 -21.336 1.00 19.66 166 LYS A O 1
ATOM 1308 N N . GLY A 1 187 ? -50.694 -9.160 -19.336 1.00 17.63 167 GLY A N 1
ATOM 1309 C CA . GLY A 1 187 ? -52.077 -9.179 -18.912 1.00 15.92 167 GLY A CA 1
ATOM 1310 C C . GLY A 1 187 ? -52.896 -8.174 -19.703 1.00 15.56 167 GLY A C 1
ATOM 1311 O O . GLY A 1 187 ? -52.405 -7.127 -20.057 1.00 17.46 167 GLY A O 1
ATOM 1312 N N . GLN A 1 188 ? -54.192 -8.439 -19.880 1.00 17.31 168 GLN A N 1
ATOM 1313 C CA . GLN A 1 188 ? -55.091 -7.533 -20.617 1.00 19.99 168 GLN A CA 1
ATOM 1314 C C . GLN A 1 188 ? -56.505 -7.616 -20.121 1.00 17.00 168 GLN A C 1
ATOM 1315 O O . GLN A 1 188 ? -56.975 -8.708 -19.793 1.00 20.98 168 GLN A O 1
ATOM 1321 N N . VAL A 1 189 ? -57.111 -6.451 -19.909 1.00 16.89 169 VAL A N 1
ATOM 1322 C CA . VAL A 1 189 ? -58.468 -6.300 -19.453 1.00 15.64 169 VAL A CA 1
ATOM 1323 C C . VAL A 1 189 ? -59.079 -5.214 -20.307 1.00 19.15 169 VAL A C 1
ATOM 1324 O O . VAL A 1 189 ? -58.585 -4.096 -20.356 1.00 18.62 169 VAL A O 1
ATOM 1328 N N . SER A 1 190 ? -60.161 -5.550 -20.987 1.00 18.56 170 SER A N 1
ATOM 1329 C CA . SER A 1 190 ? -60.915 -4.595 -21.718 1.00 20.52 170 SER A CA 1
ATOM 1330 C C . SER A 1 190 ? -61.385 -3.422 -20.859 1.00 20.92 170 SER A C 1
ATOM 1331 O O . SER A 1 190 ? -61.922 -3.612 -19.788 1.00 19.19 170 SER A O 1
ATOM 1334 N N . GLY A 1 191 ? -61.104 -2.203 -21.329 1.00 19.15 171 GLY A N 1
ATOM 1335 C CA . GLY A 1 191 ? -61.295 -1.007 -20.582 1.00 21.37 171 GLY A CA 1
ATOM 1336 C C . GLY A 1 191 ? -60.108 -0.457 -19.856 1.00 21.17 171 GLY A C 1
ATOM 1337 O O . GLY A 1 191 ? -60.197 0.658 -19.300 1.00 21.07 171 GLY A O 1
ATOM 1338 N N . ILE A 1 192 ? -58.982 -1.191 -19.873 1.00 19.03 172 ILE A N 1
ATOM 1339 C CA . ILE A 1 192 ? -57.719 -0.716 -19.396 1.00 17.20 172 ILE A CA 1
ATOM 1340 C C . ILE A 1 192 ? -56.744 -0.736 -20.552 1.00 19.34 172 ILE A C 1
ATOM 1341 O O . ILE A 1 192 ? -56.539 -1.770 -21.180 1.00 18.06 172 ILE A O 1
ATOM 1346 N N . SER A 1 193 ? -56.185 0.427 -20.886 1.00 19.76 173 SER A N 1
ATOM 1347 C CA . SER A 1 193 ? -55.155 0.517 -21.958 1.00 20.55 173 SER A CA 1
ATOM 1348 C C . SER A 1 193 ? -53.920 -0.233 -21.630 1.00 19.44 173 SER A C 1
ATOM 1349 O O . SER A 1 193 ? -53.573 -0.325 -20.446 1.00 18.93 173 SER A O 1
ATOM 1352 N N . GLY A 1 194 ? -53.194 -0.665 -22.667 1.00 19.40 174 GLY A N 1
ATOM 1353 C CA . GLY A 1 194 ? -51.865 -1.303 -22.484 1.00 21.08 174 GLY A CA 1
ATOM 1354 C C . GLY A 1 194 ? -51.941 -2.673 -21.820 1.00 21.35 174 GLY A C 1
ATOM 1355 O O . GLY A 1 194 ? -53.014 -3.262 -21.722 1.00 19.86 174 GLY A O 1
ATOM 1356 N N . TYR A 1 195 ? -50.779 -3.186 -21.400 1.00 19.63 175 TYR A N 1
ATOM 1357 C CA . TYR A 1 195 ? -50.680 -4.432 -20.684 1.00 19.65 175 TYR A CA 1
ATOM 1358 C C . TYR A 1 195 ? -50.507 -4.176 -19.231 1.00 17.51 175 TYR A C 1
ATOM 1359 O O . TYR A 1 195 ? -49.917 -3.197 -18.858 1.00 16.31 175 TYR A O 1
ATOM 1368 N N . ILE A 1 196 ? -51.020 -5.076 -18.464 1.00 15.96 176 ILE A N 1
ATOM 1369 C CA . ILE A 1 196 ? -50.936 -5.076 -16.999 1.00 17.46 176 ILE A CA 1
ATOM 1370 C C . ILE A 1 196 ? -50.042 -6.226 -16.606 1.00 18.79 176 ILE A C 1
ATOM 1371 O O . ILE A 1 196 ? -50.151 -7.299 -17.181 1.00 19.30 176 ILE A O 1
ATOM 1376 N N . ASP A 1 197 ? -49.220 -6.040 -15.569 1.00 17.52 177 ASP A N 1
ATOM 1377 C CA . ASP A 1 197 ? -48.410 -7.126 -15.077 1.00 17.46 177 ASP A CA 1
ATOM 1378 C C . ASP A 1 197 ? -49.073 -7.805 -13.888 1.00 16.17 177 ASP A C 1
ATOM 1379 O O . ASP A 1 197 ? -49.695 -7.156 -13.013 1.00 14.78 177 ASP A O 1
ATOM 1384 N N . PHE A 1 198 ? -48.951 -9.128 -13.832 1.00 15.79 178 PHE A N 1
ATOM 1385 C CA . PHE A 1 198 ? -49.496 -9.839 -12.726 1.00 16.01 178 PHE A CA 1
ATOM 1386 C C . PHE A 1 198 ? -48.429 -10.595 -11.943 1.00 15.36 178 PHE A C 1
ATOM 1387 O O . PHE A 1 198 ? -47.478 -11.230 -12.487 1.00 13.65 178 PHE A O 1
ATOM 1395 N N . SER A 1 199 ? -48.648 -10.663 -10.640 1.00 15.36 179 SER A N 1
ATOM 1396 C CA . SER A 1 199 ? -47.689 -11.313 -9.753 1.00 15.01 179 SER A CA 1
ATOM 1397 C C . SER A 1 199 ? -48.397 -12.185 -8.733 1.00 16.03 179 SER A C 1
ATOM 1398 O O . SER A 1 199 ? -49.522 -11.886 -8.324 1.00 13.94 179 SER A O 1
ATOM 1401 N N . TYR A 1 200 ? -47.713 -13.295 -8.338 1.00 15.19 180 TYR A N 1
ATOM 1402 C CA . TYR A 1 200 ? -48.075 -14.033 -7.135 1.00 16.26 180 TYR A CA 1
ATOM 1403 C C . TYR A 1 200 ? -47.474 -13.267 -5.971 1.00 15.48 180 TYR A C 1
ATOM 1404 O O . TYR A 1 200 ? -46.422 -12.681 -6.128 1.00 17.78 180 TYR A O 1
ATOM 1413 N N . ILE A 1 201 ? -48.175 -13.253 -4.843 1.00 18.64 181 ILE A N 1
ATOM 1414 C CA . ILE A 1 201 ? -47.772 -12.598 -3.620 1.00 20.30 181 ILE A CA 1
ATOM 1415 C C . ILE A 1 201 ? -47.947 -13.627 -2.468 1.00 20.68 181 ILE A C 1
ATOM 1416 O O . ILE A 1 201 ? -49.010 -14.245 -2.297 1.00 21.73 181 ILE A O 1
ATOM 1421 N N . THR A 1 202 ? -46.878 -13.839 -1.701 1.00 19.67 182 THR A N 1
ATOM 1422 C CA . THR A 1 202 ? -46.870 -14.959 -0.698 1.00 20.69 182 THR A CA 1
ATOM 1423 C C . THR A 1 202 ? -47.616 -14.569 0.539 1.00 20.71 182 THR A C 1
ATOM 1424 O O . THR A 1 202 ? -47.711 -13.383 0.885 1.00 20.15 182 THR A O 1
ATOM 1428 N N . ASP A 1 203 ? -48.087 -15.558 1.271 1.00 20.78 183 ASP A N 1
ATOM 1429 C CA . ASP A 1 203 ? -48.781 -15.271 2.538 1.00 23.63 183 ASP A CA 1
ATOM 1430 C C . ASP A 1 203 ? -47.794 -14.663 3.548 1.00 22.27 183 ASP A C 1
ATOM 1431 O O . ASP A 1 203 ? -48.212 -13.827 4.348 1.00 25.53 183 ASP A O 1
ATOM 1436 N N . GLU A 1 204 ? -46.482 -14.965 3.408 1.00 22.39 184 GLU A N 1
ATOM 1437 C CA . GLU A 1 204 ? -45.461 -14.469 4.381 1.00 24.72 184 GLU A CA 1
ATOM 1438 C C . GLU A 1 204 ? -45.274 -12.994 4.143 1.00 26.67 184 GLU A C 1
ATOM 1439 O O . GLU A 1 204 ? -45.205 -12.206 5.082 1.00 22.56 184 GLU A O 1
ATOM 1445 N N . PHE A 1 205 ? -45.272 -12.582 2.863 1.00 20.83 185 PHE A N 1
ATOM 1446 C CA . PHE A 1 205 ? -45.135 -11.180 2.552 1.00 20.60 185 PHE A CA 1
ATOM 1447 C C . PHE A 1 205 ? -46.351 -10.318 2.940 1.00 20.45 185 PHE A C 1
ATOM 1448 O O . PHE A 1 205 ? -46.198 -9.220 3.500 1.00 19.63 185 PHE A O 1
ATOM 1456 N N . ILE A 1 206 ? -47.529 -10.854 2.742 1.00 19.96 186 ILE A N 1
ATOM 1457 C CA . ILE A 1 206 ? -48.758 -10.190 3.137 1.00 21.79 186 ILE A CA 1
ATOM 1458 C C . ILE A 1 206 ? -48.811 -9.959 4.652 1.00 22.74 186 ILE A C 1
ATOM 1459 O O . ILE A 1 206 ? -49.247 -8.874 5.085 1.00 21.70 186 ILE A O 1
ATOM 1464 N N . LYS A 1 207 ? -48.438 -10.983 5.422 1.00 23.60 187 LYS A N 1
ATOM 1465 C CA . LYS A 1 207 ? -48.268 -10.824 6.880 1.00 25.31 187 LYS A CA 1
ATOM 1466 C C . LYS A 1 207 ? -47.309 -9.697 7.209 1.00 23.77 187 LYS A C 1
ATOM 1467 O O . LYS A 1 207 ? -47.600 -8.827 8.029 1.00 25.46 187 LYS A O 1
ATOM 1473 N N . TYR A 1 208 ? -46.144 -9.697 6.567 1.00 26.84 188 TYR A N 1
ATOM 1474 C CA . TYR A 1 208 ? -45.119 -8.698 6.816 1.00 24.03 188 TYR A CA 1
ATOM 1475 C C . TYR A 1 208 ? -45.643 -7.274 6.615 1.00 28.83 188 TYR A C 1
ATOM 1476 O O . TYR A 1 208 ? -45.499 -6.384 7.508 1.00 22.67 188 TYR A O 1
ATOM 1485 N N . ILE A 1 209 ? -46.225 -7.007 5.434 1.00 24.81 189 ILE A N 1
ATOM 1486 C CA . ILE A 1 209 ? -46.681 -5.630 5.164 1.00 27.12 189 ILE A CA 1
ATOM 1487 C C . ILE A 1 209 ? -47.928 -5.246 6.008 1.00 26.57 189 ILE A C 1
ATOM 1488 O O . ILE A 1 209 ? -48.162 -4.088 6.194 1.00 27.84 189 ILE A O 1
ATOM 1493 N N . LYS A 1 210 ? -48.670 -6.218 6.517 1.00 29.14 190 LYS A N 1
ATOM 1494 C CA . LYS A 1 210 ? -49.729 -5.935 7.500 1.00 33.83 190 LYS A CA 1
ATOM 1495 C C . LYS A 1 210 ? -49.235 -5.806 8.994 1.00 40.68 190 LYS A C 1
ATOM 1496 O O . LYS A 1 210 ? -50.046 -5.540 9.889 1.00 42.77 190 LYS A O 1
ATOM 1502 N N . GLY A 1 211 ? -47.953 -5.983 9.296 1.00 41.05 191 GLY A N 1
ATOM 1503 C CA . GLY A 1 211 ? -47.529 -5.963 10.730 1.00 42.87 191 GLY A CA 1
ATOM 1504 C C . GLY A 1 211 ? -47.985 -7.173 11.596 1.00 42.40 191 GLY A C 1
ATOM 1505 O O . GLY A 1 211 ? -47.936 -7.097 12.849 1.00 46.10 191 GLY A O 1
ATOM 1506 N N . GLU A 1 212 ? -48.376 -8.282 10.938 1.00 39.61 192 GLU A N 1
ATOM 1507 C CA . GLU A 1 212 ? -48.901 -9.507 11.588 1.00 47.75 192 GLU A CA 1
ATOM 1508 C C . GLU A 1 212 ? -47.814 -10.492 12.082 1.00 57.51 192 GLU A C 1
ATOM 1509 O O . GLU A 1 212 ? -47.097 -11.121 11.294 1.00 59.85 192 GLU A O 1
ATOM 1515 N N . ASP A 1 213 ? -47.744 -10.641 13.400 1.00 58.30 193 ASP A N 1
ATOM 1516 C CA . ASP A 1 213 ? -46.585 -11.218 14.074 1.00 63.45 193 ASP A CA 1
ATOM 1517 C C . ASP A 1 213 ? -46.793 -12.684 14.433 1.00 59.86 193 ASP A C 1
ATOM 1518 O O . ASP A 1 213 ? -45.849 -13.442 14.376 1.00 62.15 193 ASP A O 1
ATOM 1523 N N . GLU A 1 214 ? -48.034 -13.056 14.763 1.00 61.86 194 GLU A N 1
ATOM 1524 C CA . GLU A 1 214 ? -48.402 -14.366 15.343 1.00 58.88 194 GLU A CA 1
ATOM 1525 C C . GLU A 1 214 ? -47.422 -15.561 15.151 1.00 57.79 194 GLU A C 1
ATOM 1526 O O . GLU A 1 214 ? -47.212 -16.032 14.029 1.00 54.30 194 GLU A O 1
ATOM 1532 N N . VAL A 1 215 ? -46.872 -16.064 16.266 1.00 50.10 195 VAL A N 1
ATOM 1533 C CA . VAL A 1 215 ? -46.133 -17.351 16.291 1.00 42.93 195 VAL A CA 1
ATOM 1534 C C . VAL A 1 215 ? -47.138 -18.449 16.666 1.00 36.92 195 VAL A C 1
ATOM 1535 O O . VAL A 1 215 ? -48.044 -18.292 17.525 1.00 37.21 195 VAL A O 1
ATOM 1539 N N . GLU A 1 216 ? -46.992 -19.556 15.975 1.00 35.34 196 GLU A N 1
ATOM 1540 C CA . GLU A 1 216 ? -47.932 -20.604 16.037 1.00 38.05 196 GLU A CA 1
ATOM 1541 C C . GLU A 1 216 ? -47.848 -21.415 17.342 1.00 35.00 196 GLU A C 1
ATOM 1542 O O . GLU A 1 216 ? -48.880 -21.618 18.024 1.00 29.68 196 GLU A O 1
ATOM 1548 N N . ASN A 1 217 ? -46.636 -21.933 17.640 1.00 31.70 197 ASN A N 1
ATOM 1549 C CA . ASN A 1 217 ? -46.438 -22.812 18.810 1.00 30.00 197 ASN A CA 1
ATOM 1550 C C . ASN A 1 217 ? -45.190 -22.361 19.605 1.00 25.54 197 ASN A C 1
ATOM 1551 O O . ASN A 1 217 ? -44.209 -21.963 19.035 1.00 20.27 197 ASN A O 1
ATOM 1556 N N . LEU A 1 218 ? -45.286 -22.372 20.926 1.00 26.53 198 LEU A N 1
ATOM 1557 C CA . LEU A 1 218 ? -44.131 -22.150 21.810 1.00 23.48 198 LEU A CA 1
ATOM 1558 C C . LEU A 1 218 ? -44.287 -23.087 23.016 1.00 20.64 198 LEU A C 1
ATOM 1559 O O . LEU A 1 218 ? -45.388 -23.291 23.511 1.00 21.25 198 LEU A O 1
ATOM 1564 N N . VAL A 1 219 ? -43.177 -23.758 23.428 1.00 19.91 199 VAL A N 1
ATOM 1565 C CA . VAL A 1 219 ? -43.150 -24.598 24.603 1.00 18.00 199 VAL A CA 1
ATOM 1566 C C . VAL A 1 219 ? -42.342 -23.897 25.683 1.00 17.17 199 VAL A C 1
ATOM 1567 O O . VAL A 1 219 ? -41.188 -23.516 25.469 1.00 16.92 199 VAL A O 1
ATOM 1571 N N . VAL A 1 220 ? -42.947 -23.768 26.876 1.00 16.88 200 VAL A N 1
ATOM 1572 C CA . VAL A 1 220 ? -42.317 -23.167 28.033 1.00 17.48 200 VAL A CA 1
ATOM 1573 C C . VAL A 1 220 ? -41.977 -24.266 29.055 1.00 15.52 200 VAL A C 1
ATOM 1574 O O . VAL A 1 220 ? -42.700 -25.285 29.189 1.00 17.32 200 VAL A O 1
ATOM 1578 N N . TYR A 1 221 ? -40.849 -24.079 29.747 1.00 16.83 201 TYR A N 1
ATOM 1579 C CA . TYR A 1 221 ? -40.382 -24.941 30.781 1.00 16.96 201 TYR A CA 1
ATOM 1580 C C . TYR A 1 221 ? -39.679 -24.162 31.867 1.00 15.66 201 TYR A C 1
ATOM 1581 O O . TYR A 1 221 ? -39.176 -23.030 31.672 1.00 16.23 201 TYR A O 1
ATOM 1590 N N . ASN A 1 222 ? -39.580 -24.752 33.020 1.00 17.73 202 ASN A N 1
ATOM 1591 C CA . ASN A 1 222 ? -38.728 -24.193 34.075 1.00 16.73 202 ASN A CA 1
ATOM 1592 C C . ASN A 1 222 ? -37.370 -24.974 34.190 1.00 17.06 202 ASN A C 1
ATOM 1593 O O . ASN A 1 222 ? -37.258 -26.136 33.756 1.00 19.20 202 ASN A O 1
ATOM 1598 N N . ASP A 1 223 ? -36.377 -24.318 34.741 1.00 19.21 203 ASP A N 1
ATOM 1599 C CA . ASP A 1 223 ? -35.024 -24.887 34.925 1.00 18.13 203 ASP A CA 1
ATOM 1600 C C . ASP A 1 223 ? -35.166 -26.288 35.425 1.00 20.33 203 ASP A C 1
ATOM 1601 O O . ASP A 1 223 ? -35.937 -26.615 36.370 1.00 21.53 203 ASP A O 1
ATOM 1606 N N . GLY A 1 224 ? -34.393 -27.165 34.826 1.00 22.39 204 GLY A N 1
ATOM 1607 C CA . GLY A 1 224 ? -34.283 -28.566 35.364 1.00 22.22 204 GLY A CA 1
ATOM 1608 C C . GLY A 1 224 ? -34.828 -29.614 34.459 1.00 20.71 204 GLY A C 1
ATOM 1609 O O . GLY A 1 224 ? -34.770 -29.482 33.214 1.00 18.44 204 GLY A O 1
ATOM 1610 N N . ALA A 1 225 ? -35.269 -30.703 35.071 1.00 17.89 205 ALA A N 1
ATOM 1611 C CA . ALA A 1 225 ? -35.656 -31.889 34.355 1.00 18.47 205 ALA A CA 1
ATOM 1612 C C . ALA A 1 225 ? -36.704 -31.640 33.359 1.00 18.90 205 ALA A C 1
ATOM 1613 O O . ALA A 1 225 ? -36.711 -32.280 32.337 1.00 18.36 205 ALA A O 1
ATOM 1615 N N . ASP A 1 226 ? -37.674 -30.772 33.674 1.00 19.67 206 ASP A N 1
ATOM 1616 C CA . ASP A 1 226 ? -38.730 -30.519 32.709 1.00 19.90 206 ASP A CA 1
ATOM 1617 C C . ASP A 1 226 ? -38.296 -29.941 31.395 1.00 17.79 206 ASP A C 1
ATOM 1618 O O . ASP A 1 226 ? -39.026 -30.035 30.425 1.00 17.44 206 ASP A O 1
ATOM 1623 N N . GLN A 1 227 ? -37.155 -29.271 31.348 1.00 19.48 207 GLN A N 1
ATOM 1624 C CA . GLN A 1 227 ? -36.597 -28.826 30.073 1.00 18.40 207 GLN A CA 1
ATOM 1625 C C . GLN A 1 227 ? -36.374 -30.011 29.100 1.00 20.43 207 GLN A C 1
ATOM 1626 O O . GLN A 1 227 ? -36.566 -29.847 27.882 1.00 16.96 207 GLN A O 1
ATOM 1632 N N . ARG A 1 228 ? -36.019 -31.183 29.634 1.00 21.52 208 ARG A N 1
ATOM 1633 C CA . ARG A 1 228 ? -35.730 -32.386 28.812 1.00 19.24 208 ARG A CA 1
ATOM 1634 C C . ARG A 1 228 ? -37.031 -32.762 28.052 1.00 19.37 208 ARG A C 1
ATOM 1635 O O . ARG A 1 228 ? -37.067 -32.857 26.866 1.00 22.37 208 ARG A O 1
ATOM 1643 N N . ALA A 1 229 ? -38.121 -32.864 28.802 1.00 18.38 209 ALA A N 1
ATOM 1644 C CA . ALA A 1 229 ? -39.425 -33.177 28.326 1.00 18.78 209 ALA A CA 1
ATOM 1645 C C . ALA A 1 229 ? -39.904 -32.134 27.352 1.00 20.26 209 ALA A C 1
ATOM 1646 O O . ALA A 1 229 ? -40.484 -32.459 26.266 1.00 18.27 209 ALA A O 1
ATOM 1648 N N . ALA A 1 230 ? -39.591 -30.867 27.624 1.00 17.91 210 ALA A N 1
ATOM 1649 C CA . ALA A 1 230 ? -40.042 -29.767 26.739 1.00 17.33 210 ALA A CA 1
ATOM 1650 C C . ALA A 1 230 ? -39.433 -29.815 25.361 1.00 17.97 210 ALA A C 1
ATOM 1651 O O . ALA A 1 230 ? -40.087 -29.485 24.349 1.00 19.07 210 ALA A O 1
ATOM 1653 N N . GLU A 1 231 ? -38.145 -30.152 25.289 1.00 18.38 211 GLU A N 1
ATOM 1654 C CA . GLU A 1 231 ? -37.492 -30.273 24.025 1.00 21.08 211 GLU A CA 1
ATOM 1655 C C . GLU A 1 231 ? -38.081 -31.374 23.170 1.00 18.88 211 GLU A C 1
ATOM 1656 O O . GLU A 1 231 ? -38.071 -31.216 21.960 1.00 21.48 211 GLU A O 1
ATOM 1662 N N . TYR A 1 232 ? -38.479 -32.515 23.753 1.00 19.35 212 TYR A N 1
ATOM 1663 C CA . TYR A 1 232 ? -39.126 -33.544 22.982 1.00 19.67 212 TYR A CA 1
ATOM 1664 C C . TYR A 1 232 ? -40.411 -32.981 22.372 1.00 22.59 212 TYR A C 1
ATOM 1665 O O . TYR A 1 232 ? -40.708 -33.207 21.206 1.00 20.99 212 TYR A O 1
ATOM 1674 N N . LEU A 1 233 ? -41.208 -32.299 23.190 1.00 20.50 213 LEU A N 1
ATOM 1675 C CA . LEU A 1 233 ? -42.465 -31.732 22.648 1.00 20.95 213 LEU A CA 1
ATOM 1676 C C . LEU A 1 233 ? -42.153 -30.757 21.539 1.00 16.94 213 LEU A C 1
ATOM 1677 O O . LEU A 1 233 ? -42.792 -30.754 20.435 1.00 20.79 213 LEU A O 1
ATOM 1682 N N . ALA A 1 234 ? -41.118 -29.953 21.706 1.00 20.13 214 ALA A N 1
ATOM 1683 C CA . ALA A 1 234 ? -40.805 -28.958 20.696 1.00 18.68 214 ALA A CA 1
ATOM 1684 C C . ALA A 1 234 ? -40.269 -29.572 19.386 1.00 19.68 214 ALA A C 1
ATOM 1685 O O . ALA A 1 234 ? -40.464 -29.016 18.311 1.00 18.56 214 ALA A O 1
ATOM 1687 N N . ASP A 1 235 ? -39.593 -30.699 19.524 1.00 19.88 215 ASP A N 1
ATOM 1688 C CA . ASP A 1 235 ? -39.177 -31.437 18.347 1.00 19.85 215 ASP A CA 1
ATOM 1689 C C . ASP A 1 235 ? -40.432 -31.905 17.590 1.00 20.63 215 ASP A C 1
ATOM 1690 O O . ASP A 1 235 ? -40.506 -31.787 16.369 1.00 25.81 215 ASP A O 1
ATOM 1695 N N . ARG A 1 236 ? -41.401 -32.422 18.302 1.00 19.10 216 ARG A N 1
ATOM 1696 C CA . ARG A 1 236 ? -42.610 -32.886 17.648 1.00 22.58 216 ARG A CA 1
ATOM 1697 C C . ARG A 1 236 ? -43.396 -31.762 16.994 1.00 28.14 216 ARG A C 1
ATOM 1698 O O . AR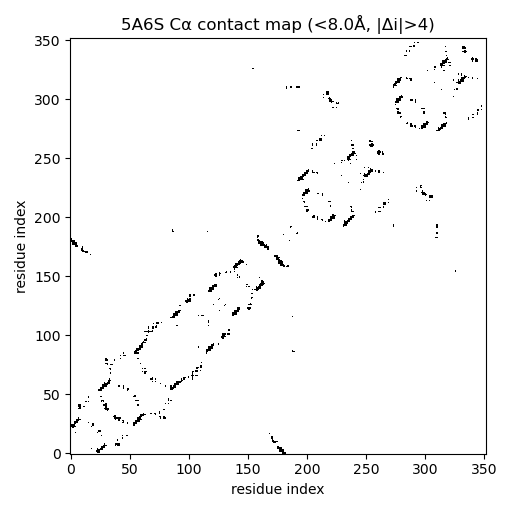G A 1 236 ? -43.876 -31.910 15.901 1.00 22.67 216 ARG A O 1
ATOM 1706 N N . LEU A 1 237 ? -43.452 -30.609 17.658 1.00 24.77 217 LEU A N 1
ATOM 1707 C CA . LEU A 1 237 ? -44.193 -29.489 17.174 1.00 24.97 217 LEU A CA 1
ATOM 1708 C C . LEU A 1 237 ? -43.408 -28.690 16.228 1.00 24.15 217 LEU A C 1
ATOM 1709 O O . LEU A 1 237 ? -43.917 -27.719 15.654 1.00 26.86 217 LEU A O 1
ATOM 1714 N N . ALA A 1 238 ? -42.136 -29.037 16.068 1.00 22.31 218 ALA A N 1
ATOM 1715 C CA . ALA A 1 238 ? -41.231 -28.236 15.264 1.00 22.74 218 ALA A CA 1
ATOM 1716 C C . ALA A 1 238 ? -41.228 -26.748 15.609 1.00 23.76 218 ALA A C 1
ATOM 1717 O O . ALA A 1 238 ? -41.221 -25.872 14.754 1.00 23.18 218 ALA A O 1
ATOM 1719 N N . CYS A 1 239 ? -41.077 -26.441 16.896 1.00 22.55 219 CYS A N 1
ATOM 1720 C CA . CYS A 1 239 ? -41.148 -25.062 17.346 1.00 20.39 219 CYS A CA 1
ATOM 1721 C C . CYS A 1 239 ? -40.040 -24.723 18.356 1.00 22.25 219 CYS A C 1
ATOM 1722 O O . CYS A 1 239 ? -39.257 -25.667 18.785 1.00 20.71 219 CYS A O 1
ATOM 1725 N N . PRO A 1 240 ? -40.020 -23.459 18.799 1.00 19.92 220 PRO A N 1
ATOM 1726 C CA . PRO A 1 240 ? -39.055 -23.032 19.850 1.00 18.85 220 PRO A CA 1
ATOM 1727 C C . PRO A 1 240 ? -39.476 -23.412 21.224 1.00 17.78 220 PRO A C 1
ATOM 1728 O O . PRO A 1 240 ? -40.614 -23.762 21.436 1.00 19.13 220 PRO A O 1
ATOM 1732 N N . THR A 1 241 ? -38.497 -23.398 22.120 1.00 18.99 221 THR A N 1
ATOM 1733 C CA . THR A 1 241 ? -38.741 -23.457 23.566 1.00 18.79 221 THR A CA 1
ATOM 1734 C C . THR A 1 241 ? -38.340 -22.153 24.246 1.00 15.38 221 THR A C 1
ATOM 1735 O O . THR A 1 241 ? -37.525 -21.356 23.766 1.00 15.71 221 THR A O 1
ATOM 1739 N N . ILE A 1 242 ? -38.860 -21.919 25.461 1.00 15.16 222 ILE A N 1
ATOM 1740 C CA . ILE A 1 242 ? -38.407 -20.709 26.120 1.00 16.22 222 ILE A CA 1
ATOM 1741 C C . ILE A 1 242 ? -38.410 -21.024 27.593 1.00 14.54 222 ILE A C 1
ATOM 1742 O O . ILE A 1 242 ? -39.335 -21.651 28.075 1.00 14.42 222 ILE A O 1
ATOM 1747 N N . ASN A 1 243 ? -37.353 -20.617 28.252 1.00 17.26 223 ASN A N 1
ATOM 1748 C CA . ASN A 1 243 ? -37.273 -20.780 29.728 1.00 17.13 223 ASN A CA 1
ATOM 1749 C C . ASN A 1 243 ? -38.301 -19.779 30.370 1.00 17.80 223 ASN A C 1
ATOM 1750 O O . ASN A 1 243 ? -38.220 -18.600 30.105 1.00 16.79 223 ASN A O 1
ATOM 1755 N N . ASN A 1 244 ? -39.165 -20.247 31.246 1.00 17.90 224 ASN A N 1
ATOM 1756 C CA . ASN A 1 244 ? -40.188 -19.448 31.916 1.00 18.14 224 ASN A CA 1
ATOM 1757 C C . ASN A 1 244 ? -39.584 -18.284 32.731 1.00 21.57 224 ASN A C 1
ATOM 1758 O O . ASN A 1 244 ? -40.296 -17.320 32.996 1.00 19.55 224 ASN A O 1
ATOM 1763 N N . ALA A 1 245 ? -38.299 -18.348 33.150 1.00 20.44 225 ALA A N 1
ATOM 1764 C CA . ALA A 1 245 ? -37.662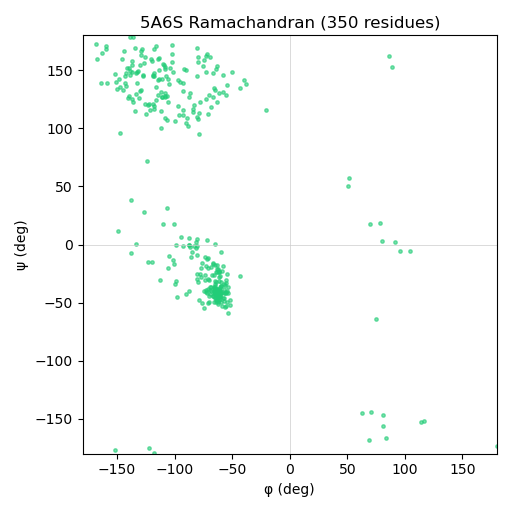 -17.229 33.882 1.00 21.71 225 ALA A CA 1
ATOM 1765 C C . ALA A 1 245 ? -37.464 -16.012 33.008 1.00 22.01 225 ALA A C 1
ATOM 1766 O O . ALA A 1 245 ? -37.294 -14.941 33.497 1.00 19.93 225 ALA A O 1
ATOM 1768 N N . ARG A 1 246 ? -37.497 -16.197 31.690 1.00 18.52 226 ARG A N 1
ATOM 1769 C CA . ARG A 1 246 ? -37.317 -15.117 30.768 1.00 19.12 226 ARG A CA 1
ATOM 1770 C C . ARG A 1 246 ? -38.564 -14.253 30.621 1.00 20.44 226 ARG A C 1
ATOM 1771 O O . ARG A 1 246 ? -39.612 -14.704 30.231 1.00 22.55 226 ARG A O 1
ATOM 1779 N N . LYS A 1 247 ? -38.403 -12.977 30.887 1.00 23.75 227 LYS A N 1
ATOM 1780 C CA . LYS A 1 247 ? -39.557 -12.042 30.773 1.00 26.78 227 LYS A CA 1
ATOM 1781 C C . LYS A 1 247 ? -39.897 -11.865 29.330 1.00 23.43 227 LYS A C 1
ATOM 1782 O O . LYS A 1 247 ? -39.173 -11.246 28.573 1.00 27.55 227 LYS A O 1
ATOM 1788 N N . PHE A 1 248 ? -41.038 -12.356 28.925 1.00 22.22 228 PHE A N 1
ATOM 1789 C CA . PHE A 1 248 ? -41.349 -12.452 27.509 1.00 20.44 228 PHE A CA 1
ATOM 1790 C C . PHE A 1 248 ? -42.838 -12.101 27.317 1.00 24.29 228 PHE A C 1
ATOM 1791 O O . PHE A 1 248 ? -43.676 -12.392 28.179 1.00 27.21 228 PHE A O 1
ATOM 1799 N N . ASP A 1 249 ? -43.135 -11.584 26.154 1.00 24.85 229 ASP A N 1
ATOM 1800 C CA . ASP A 1 249 ? -44.498 -11.198 25.816 1.00 30.05 229 ASP A CA 1
ATOM 1801 C C . ASP A 1 249 ? -45.152 -12.263 24.967 1.00 22.79 229 ASP A C 1
ATOM 1802 O O . ASP A 1 249 ? -44.819 -12.448 23.832 1.00 29.23 229 ASP A O 1
ATOM 1807 N N . TYR A 1 250 ? -46.061 -13.004 25.556 1.00 22.51 230 TYR A N 1
ATOM 1808 C CA . TYR A 1 250 ? -46.656 -14.172 24.921 1.00 22.81 230 TYR A CA 1
ATOM 1809 C C . TYR A 1 250 ? -47.977 -13.823 24.214 1.00 25.77 230 TYR A C 1
ATOM 1810 O O . TYR A 1 250 ? -48.625 -14.678 23.698 1.00 22.89 230 TYR A O 1
ATOM 1819 N N . SER A 1 251 ? -48.316 -12.540 24.150 1.00 30.69 231 SER A N 1
ATOM 1820 C CA . SER A 1 251 ? -49.645 -12.094 23.630 1.00 33.47 231 SER A CA 1
ATOM 1821 C C . SER A 1 251 ? -49.936 -12.470 22.175 1.00 34.02 231 SER A C 1
ATOM 1822 O O . SER A 1 251 ? -51.103 -12.690 21.820 1.00 39.69 231 SER A O 1
ATOM 1825 N N . ASN A 1 252 ? -48.892 -12.601 21.387 1.00 35.83 232 ASN A N 1
ATOM 1826 C CA . ASN A 1 252 ? -48.966 -12.951 19.986 1.00 42.69 232 ASN A CA 1
ATOM 1827 C C . ASN A 1 252 ? -48.849 -14.469 19.714 1.00 43.67 232 ASN A C 1
ATOM 1828 O O . ASN A 1 252 ? -48.902 -14.907 18.559 1.00 38.18 232 ASN A O 1
ATOM 1833 N N . VAL A 1 253 ? -48.664 -15.296 20.749 1.00 37.38 233 VAL A N 1
ATOM 1834 C CA . VAL A 1 253 ? -48.532 -16.736 20.468 1.00 31.35 233 VAL A CA 1
ATOM 1835 C C . VAL A 1 253 ? -49.886 -17.420 20.557 1.00 30.50 233 VAL A C 1
ATOM 1836 O O . VAL A 1 253 ? -50.607 -17.340 21.579 1.00 33.46 233 VAL A O 1
ATOM 1840 N N . LYS A 1 254 ? -50.170 -18.209 19.550 1.00 33.53 234 LYS A N 1
ATOM 1841 C CA . LYS A 1 254 ? -51.471 -18.825 19.409 1.00 33.86 234 LYS A CA 1
ATOM 1842 C C . LYS A 1 254 ? -51.654 -20.016 20.299 1.00 32.56 234 LYS A C 1
ATOM 1843 O O . LYS A 1 254 ? -52.666 -20.163 20.987 1.00 28.94 234 LYS A O 1
ATOM 1849 N N . ASN A 1 255 ? -50.650 -20.901 20.296 1.00 30.76 235 ASN A N 1
ATOM 1850 C CA . ASN A 1 255 ? -50.673 -22.035 21.178 1.00 29.05 235 ASN A CA 1
ATOM 1851 C C . ASN A 1 255 ? -49.414 -21.981 22.090 1.00 24.67 235 ASN A C 1
ATOM 1852 O O . ASN A 1 255 ? -48.283 -22.133 21.619 1.00 24.71 235 ASN A O 1
ATOM 1857 N N . VAL A 1 256 ? -49.664 -21.817 23.376 1.00 22.57 236 VAL A N 1
ATOM 1858 C CA . VAL A 1 256 ? -48.606 -21.745 24.370 1.00 22.04 236 VAL A CA 1
ATOM 1859 C C . VAL A 1 256 ? -48.740 -23.001 25.206 1.00 21.92 236 VAL A C 1
ATOM 1860 O O . VAL A 1 256 ? -49.765 -23.246 25.905 1.00 20.68 236 VAL A O 1
ATOM 1864 N N . TYR A 1 257 ? -47.707 -23.846 25.113 1.00 20.98 237 TYR A N 1
ATOM 1865 C CA . TYR A 1 257 ? -47.638 -25.070 25.799 1.00 20.26 237 TYR A CA 1
ATOM 1866 C C . TYR A 1 257 ? -46.663 -24.917 26.927 1.00 19.35 237 TYR A C 1
ATOM 1867 O O . TYR A 1 257 ? -45.663 -24.259 26.768 1.00 21.34 237 TYR A O 1
ATOM 1876 N N . ALA A 1 258 ? -46.961 -25.532 28.032 1.00 20.68 238 ALA A N 1
ATOM 1877 C CA . ALA A 1 258 ? -46.050 -25.584 29.141 1.00 23.39 238 ALA A CA 1
ATOM 1878 C C . ALA A 1 258 ? -45.885 -27.038 29.553 1.00 22.22 238 ALA A C 1
ATOM 1879 O O . ALA A 1 258 ? -46.848 -27.857 29.582 1.00 21.25 238 ALA A O 1
ATOM 1881 N N . VAL A 1 259 ? -44.672 -27.337 29.999 1.00 20.73 239 VAL A N 1
ATOM 1882 C CA . VAL A 1 259 ? -44.353 -28.688 30.488 1.00 19.51 239 VAL A CA 1
ATOM 1883 C C . VAL A 1 259 ? -43.779 -28.666 31.880 1.00 19.29 239 VAL A C 1
ATOM 1884 O O . VAL A 1 259 ? -42.790 -27.992 32.155 1.00 21.20 239 VAL A O 1
ATOM 1888 N N . GLY A 1 260 ? -44.470 -29.349 32.756 1.00 18.29 240 GLY A N 1
ATOM 1889 C CA . GLY A 1 260 ? -44.203 -29.424 34.154 1.00 19.56 240 GLY A CA 1
ATOM 1890 C C . GLY A 1 260 ? -44.849 -28.271 34.899 1.00 22.16 240 GLY A C 1
ATOM 1891 O O . GLY A 1 260 ? -45.192 -27.250 34.320 1.00 23.14 240 GLY A O 1
ATOM 1892 N N . GLY A 1 261 ? -44.978 -28.441 36.186 1.00 24.44 241 GLY A N 1
ATOM 1893 C CA . GLY A 1 261 ? -45.332 -27.331 37.057 1.00 24.48 241 GLY A CA 1
ATOM 1894 C C . GLY A 1 261 ? -46.838 -27.078 37.115 1.00 23.70 241 GLY A C 1
ATOM 1895 O O . GLY A 1 261 ? -47.655 -27.888 36.666 1.00 23.10 241 GLY A O 1
ATOM 1896 N N . ASN A 1 262 ? -47.184 -25.934 37.653 1.00 22.50 242 ASN A N 1
ATOM 1897 C CA . ASN A 1 262 ? -48.585 -25.518 37.838 1.00 22.14 242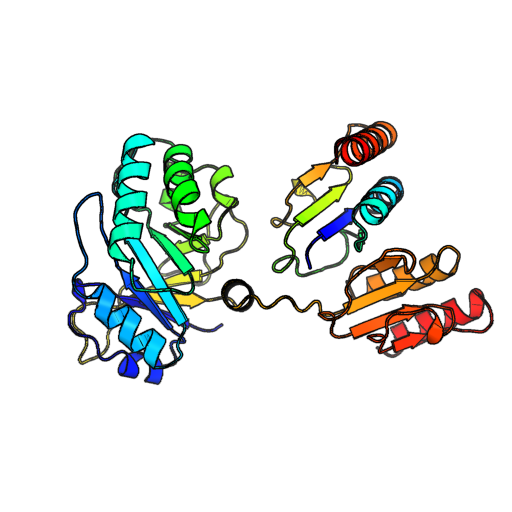 ASN A CA 1
ATOM 1898 C C . ASN A 1 262 ? -48.939 -24.380 36.899 1.00 20.09 242 ASN A C 1
ATOM 1899 O O . ASN A 1 262 ? -48.082 -23.560 36.556 1.00 17.42 242 ASN A O 1
ATOM 1904 N N . LYS A 1 263 ? -50.237 -24.243 36.578 1.00 21.61 243 LYS A N 1
ATOM 1905 C CA . LYS A 1 263 ? -50.700 -23.151 35.697 1.00 23.53 243 LYS A CA 1
ATOM 1906 C C . LYS A 1 263 ? -50.260 -21.770 36.187 1.00 19.83 243 LYS A C 1
ATOM 1907 O O . LYS A 1 263 ? -49.837 -20.924 35.417 1.00 21.87 243 LYS A O 1
ATOM 1913 N N . GLU A 1 264 ? -50.353 -21.579 37.497 1.00 23.14 244 GLU A N 1
ATOM 1914 C CA . GLU A 1 264 ? -49.999 -20.308 38.151 1.00 24.08 244 GLU A CA 1
ATOM 1915 C C . GLU A 1 264 ? -48.553 -19.814 37.935 1.00 23.21 244 GLU A C 1
ATOM 1916 O O . GLU A 1 264 ? -48.265 -18.622 37.962 1.00 20.86 244 GLU A O 1
ATOM 1922 N N . GLN A 1 265 ? -47.671 -20.703 37.522 1.00 19.28 245 GLN A N 1
ATOM 1923 C CA . GLN A 1 265 ? -46.289 -20.336 37.183 1.00 20.24 245 GLN A CA 1
ATOM 1924 C C . GLN A 1 265 ? -46.098 -19.656 35.857 1.00 17.08 245 GLN A C 1
ATOM 1925 O O . GLN A 1 265 ? -45.054 -19.065 35.604 1.00 17.49 245 GLN A O 1
ATOM 1931 N N . TYR A 1 266 ? -47.091 -19.740 34.993 1.00 19.41 246 TYR A N 1
ATOM 1932 C CA . TYR A 1 266 ? -46.919 -19.386 33.609 1.00 18.95 246 TYR A CA 1
ATOM 1933 C C . TYR A 1 266 ? -47.787 -18.213 33.149 1.00 21.36 246 TYR A C 1
ATOM 1934 O O . TYR A 1 266 ? -48.719 -17.716 33.857 1.00 16.84 246 TYR A O 1
ATOM 1943 N N . THR A 1 267 ? -47.441 -17.741 31.972 1.00 17.34 247 THR A N 1
ATOM 1944 C CA . THR A 1 267 ? -48.144 -16.647 31.358 1.00 19.07 247 THR A CA 1
ATOM 1945 C C . THR A 1 267 ? -49.666 -16.885 31.350 1.00 18.79 247 THR A C 1
ATOM 1946 O O . THR A 1 267 ? -50.149 -18.015 31.256 1.00 18.11 247 THR A O 1
ATOM 1950 N N . SER A 1 268 ? -50.420 -15.789 31.442 1.00 18.74 248 SER A N 1
ATOM 1951 C CA . SER A 1 268 ? -51.901 -15.817 31.363 1.00 20.86 248 SER A CA 1
ATOM 1952 C C . SER A 1 268 ? -52.373 -16.325 29.967 1.00 20.20 248 SER A C 1
ATOM 1953 O O . SER A 1 268 ? -53.495 -16.760 29.809 1.00 20.41 248 SER A O 1
ATOM 1956 N N . TYR A 1 269 ? -51.475 -16.297 28.995 1.00 17.73 249 TYR A N 1
ATOM 1957 C CA . TYR A 1 269 ? -51.725 -16.853 27.629 1.00 20.60 249 TYR A CA 1
ATOM 1958 C C . TYR A 1 269 ? -51.566 -18.375 27.451 1.00 19.52 249 TYR A C 1
ATOM 1959 O O . TYR A 1 269 ? -51.765 -18.913 26.355 1.00 18.36 249 TYR A O 1
ATOM 1968 N N . LEU A 1 270 ? -51.259 -19.063 28.524 1.00 17.29 250 LEU A N 1
ATOM 1969 C CA . LEU A 1 270 ? -51.050 -20.503 28.456 1.00 19.14 250 LEU A CA 1
ATOM 1970 C C . LEU A 1 270 ? -52.309 -21.249 27.996 1.00 19.76 250 LEU A C 1
ATOM 1971 O O . LEU A 1 270 ? -53.388 -21.024 28.551 1.00 17.02 250 LEU A O 1
ATOM 1976 N N . THR A 1 271 ? -52.206 -22.142 27.023 1.00 17.92 251 THR A N 1
ATOM 1977 C CA . THR A 1 271 ? -53.402 -22.904 26.635 1.00 18.85 251 THR A CA 1
ATOM 1978 C C . THR A 1 271 ? -53.274 -24.419 26.721 1.00 22.65 251 THR A C 1
ATOM 1979 O O . THR A 1 271 ? -54.281 -25.112 26.767 1.00 18.33 251 THR A O 1
ATOM 1983 N N . THR A 1 272 ? -52.046 -24.959 26.838 1.00 21.67 252 THR A N 1
ATOM 1984 C CA . THR A 1 272 ? -51.897 -26.398 27.127 1.00 21.42 252 THR A CA 1
ATOM 1985 C C . THR A 1 272 ? -50.868 -26.647 28.232 1.00 20.62 252 THR A C 1
ATOM 1986 O O . THR A 1 272 ? -49.761 -26.118 28.194 1.00 21.75 252 THR A O 1
ATOM 1990 N N . LEU A 1 273 ? -51.239 -27.425 29.232 1.00 21.28 253 LEU A N 1
ATOM 1991 C CA . LEU A 1 273 ? -50.323 -27.787 30.310 1.00 23.00 253 LEU A CA 1
ATOM 1992 C C . LEU A 1 273 ? -50.195 -29.321 30.406 1.00 22.26 253 LEU A C 1
ATOM 1993 O O . LEU A 1 273 ? -51.188 -30.031 30.651 1.00 22.85 253 LEU A O 1
ATOM 1998 N N . ILE A 1 274 ? -48.955 -29.822 30.254 1.00 22.99 254 ILE A N 1
ATOM 1999 C CA . ILE A 1 274 ? -48.674 -31.246 30.408 1.00 23.67 254 ILE A CA 1
ATOM 2000 C C . ILE A 1 274 ? -47.716 -31.379 31.550 1.00 23.91 254 ILE A C 1
ATOM 2001 O O . ILE A 1 274 ? -46.602 -30.856 31.473 1.00 24.00 254 ILE A O 1
ATOM 2006 N N . ALA A 1 275 ? -48.170 -32.049 32.615 1.00 25.49 255 ALA A N 1
ATOM 2007 C CA . ALA A 1 275 ? -47.435 -32.116 33.851 1.00 23.62 255 ALA A CA 1
ATOM 2008 C C . ALA A 1 275 ? -47.860 -33.280 34.663 1.00 27.03 255 ALA A C 1
ATOM 2009 O O . ALA A 1 275 ? -49.051 -33.509 34.794 1.00 27.45 255 ALA A O 1
ATOM 2011 N N . GLY A 1 276 ? -46.890 -33.972 35.299 1.00 26.08 256 GLY A N 1
ATOM 2012 C CA . GLY A 1 276 ? -47.168 -35.053 36.226 1.00 25.00 256 GLY A CA 1
ATOM 2013 C C . GLY A 1 276 ? -46.653 -34.679 37.572 1.00 26.29 256 GLY A C 1
ATOM 2014 O O . GLY A 1 276 ? -46.069 -33.599 37.706 1.00 29.28 256 GLY A O 1
ATOM 2015 N N . SER A 1 277 ? -46.821 -35.578 38.559 1.00 27.86 257 SER A N 1
ATOM 2016 C CA . SER A 1 277 ? -46.311 -35.365 39.924 1.00 29.71 257 SER A CA 1
ATOM 2017 C C . SER A 1 277 ? -44.820 -35.585 40.092 1.00 29.43 257 SER A C 1
ATOM 2018 O O . SER A 1 277 ? -44.256 -35.089 41.050 1.00 28.32 257 SER A O 1
ATOM 2021 N N . THR A 1 278 ? -44.199 -36.315 39.166 1.00 29.26 258 THR A N 1
ATOM 2022 C CA . THR A 1 278 ? -42.737 -36.422 39.153 1.00 27.14 258 THR A CA 1
ATOM 2023 C C . THR A 1 278 ? -42.200 -36.104 37.759 1.00 22.49 258 THR A C 1
ATOM 2024 O O . THR A 1 278 ? -42.917 -36.087 36.772 1.00 21.83 258 THR A O 1
ATOM 2028 N N . ARG A 1 279 ? -40.886 -35.894 37.704 1.00 23.80 259 ARG A N 1
ATOM 2029 C CA . ARG A 1 279 ? -40.197 -35.603 36.456 1.00 21.70 259 ARG A CA 1
ATOM 2030 C C . ARG A 1 279 ? -40.458 -36.711 35.439 1.00 20.92 259 ARG A C 1
ATOM 2031 O O . ARG A 1 279 ? -40.662 -36.409 34.254 1.00 22.17 259 ARG A O 1
ATOM 2039 N N . TYR A 1 280 ? -40.569 -37.954 35.933 1.00 24.37 260 TYR A N 1
ATOM 2040 C CA . TYR A 1 280 ? -40.779 -39.157 35.104 1.00 22.60 260 TYR A CA 1
ATOM 2041 C C . TYR A 1 280 ? -42.211 -39.229 34.532 1.00 23.43 260 TYR A C 1
ATOM 2042 O O . TYR A 1 280 ? -42.389 -39.540 33.367 1.00 22.79 260 TYR A O 1
ATOM 2051 N N . THR A 1 281 ? -43.230 -38.883 35.324 1.00 25.12 261 THR A N 1
ATOM 2052 C CA . THR A 1 281 ? -44.586 -38.909 34.805 1.00 25.07 261 THR A CA 1
ATOM 2053 C C . THR A 1 281 ? -44.864 -37.692 33.945 1.00 21.63 261 THR A C 1
ATOM 2054 O O . THR A 1 281 ? -45.633 -37.740 33.006 1.00 24.21 261 THR A O 1
ATOM 2058 N N . THR A 1 282 ? -44.165 -36.618 34.181 1.00 23.20 262 THR A N 1
ATOM 2059 C CA . THR A 1 282 ? -44.250 -35.482 33.282 1.00 22.71 262 THR A CA 1
ATOM 2060 C C . THR A 1 282 ? -43.702 -35.927 31.930 1.00 22.61 262 THR A C 1
ATOM 2061 O O . THR A 1 282 ? -44.337 -35.679 30.867 1.00 23.37 262 THR A O 1
ATOM 2065 N N . MET A 1 283 ? -42.537 -36.583 31.949 1.00 20.92 263 MET A N 1
ATOM 2066 C CA . MET A 1 283 ? -42.002 -37.110 30.676 1.00 19.01 263 MET A CA 1
ATOM 2067 C C . MET A 1 283 ? -42.961 -38.089 30.030 1.00 18.73 263 MET A C 1
ATOM 2068 O O . MET A 1 283 ? -43.216 -37.969 28.853 1.00 18.21 263 MET A O 1
ATOM 2073 N N . GLN A 1 284 ? -43.584 -38.961 30.795 1.00 20.49 264 GLN A N 1
ATOM 2074 C CA . GLN A 1 284 ? -44.518 -39.962 30.217 1.00 23.35 264 GLN A CA 1
ATOM 2075 C C . GLN A 1 284 ? -45.724 -39.233 29.636 1.00 24.18 264 GLN A C 1
ATOM 2076 O O . GLN A 1 284 ? -46.208 -39.580 28.569 1.00 22.85 264 GLN A O 1
ATOM 2082 N N . ALA A 1 285 ? -46.173 -38.168 30.317 1.00 24.75 265 ALA A N 1
ATOM 2083 C CA . ALA A 1 285 ? -47.300 -37.357 29.776 1.00 24.33 265 ALA A CA 1
ATOM 2084 C C . ALA A 1 285 ? -46.999 -36.678 28.476 1.00 21.94 265 ALA A C 1
ATOM 2085 O O . ALA A 1 285 ? -47.850 -36.609 27.578 1.00 23.79 265 ALA A O 1
ATOM 2087 N N . VAL A 1 286 ? -45.768 -36.201 28.347 1.00 22.59 266 VAL A N 1
ATOM 2088 C CA . VAL A 1 286 ? -45.317 -35.595 27.112 1.00 21.63 266 VAL A CA 1
ATOM 2089 C C . VAL A 1 286 ? -45.264 -36.641 26.014 1.00 25.41 266 VAL A C 1
ATOM 2090 O O . VAL A 1 286 ? -45.737 -36.374 24.896 1.00 21.21 266 VAL A O 1
ATOM 2094 N N . LEU A 1 287 ? -44.730 -37.827 26.332 1.00 23.87 267 LEU A N 1
ATOM 2095 C CA . LEU A 1 287 ? -44.661 -38.850 25.248 1.00 23.97 267 LEU A CA 1
ATOM 2096 C C . LEU A 1 287 ? -46.096 -39.256 24.837 1.00 25.29 267 LEU A C 1
ATOM 2097 O O . LEU A 1 287 ? -46.391 -39.439 23.651 1.00 26.41 267 LEU A O 1
ATOM 2102 N N . ASP A 1 288 ? -46.979 -39.401 25.835 1.00 24.93 268 ASP A N 1
ATOM 2103 C CA . ASP A 1 288 ? -48.414 -39.709 25.531 1.00 26.79 268 ASP A CA 1
ATOM 2104 C C . ASP A 1 288 ? -49.092 -38.633 24.694 1.00 28.58 268 ASP A C 1
ATOM 2105 O O . ASP A 1 288 ? -49.822 -38.948 23.767 1.00 31.77 268 ASP A O 1
ATOM 2110 N N . TYR A 1 289 ? -48.842 -37.347 24.981 1.00 27.66 269 TYR A N 1
ATOM 2111 C CA . TYR A 1 289 ? -49.362 -36.258 24.164 1.00 28.45 269 TYR A CA 1
ATOM 2112 C C . TYR A 1 289 ? -48.785 -36.307 22.753 1.00 28.18 269 TYR A C 1
ATOM 2113 O O . TYR A 1 289 ? -49.502 -36.068 21.751 1.00 29.27 269 TYR A O 1
ATOM 2122 N N . ILE A 1 290 ? -47.487 -36.575 22.630 1.00 25.59 270 ILE A N 1
ATOM 2123 C CA . ILE A 1 290 ? -46.897 -36.671 21.303 1.00 26.63 270 ILE A CA 1
ATOM 2124 C C . ILE A 1 290 ? -47.537 -37.821 20.488 1.00 27.86 270 ILE A C 1
ATOM 2125 O O . ILE A 1 290 ? -47.784 -37.657 19.316 1.00 29.97 270 ILE A O 1
ATOM 2130 N N . LYS A 1 291 ? -47.772 -38.955 21.115 1.00 34.32 271 LYS A N 1
ATOM 2131 C CA . LYS A 1 291 ? -48.408 -40.089 20.419 1.00 43.12 271 LYS A CA 1
ATOM 2132 C C . LYS A 1 291 ? -49.814 -39.735 19.934 1.00 44.15 271 LYS A C 1
ATOM 2133 O O . LYS A 1 291 ? -50.162 -39.958 18.775 1.00 43.22 271 LYS A O 1
ATOM 2139 N N . ASN A 1 292 ? -50.598 -39.142 20.815 1.00 38.71 272 ASN A N 1
ATOM 2140 C CA . ASN A 1 292 ? -51.986 -38.750 20.478 1.00 41.82 272 ASN A CA 1
ATOM 2141 C C . ASN A 1 292 ? -52.175 -37.666 19.457 1.00 43.43 272 ASN A C 1
ATOM 2142 O O . ASN A 1 292 ? -53.258 -37.520 18.931 1.00 48.66 272 ASN A O 1
ATOM 2147 N N . LEU A 1 293 ? -51.120 -36.926 19.164 1.00 41.79 273 LEU A N 1
ATOM 2148 C CA . LEU A 1 293 ? -51.092 -36.010 18.062 1.00 44.15 273 LEU A CA 1
ATOM 2149 C C . LEU A 1 293 ? -51.014 -36.746 16.753 1.00 55.60 273 LEU A C 1
ATOM 2150 O O . LEU A 1 293 ? -50.604 -37.908 16.720 1.00 62.57 273 LEU A O 1
ATOM 2155 N N . LYS A 1 294 ? -51.315 -36.159 15.711 1.00 55.04 274 LYS A N 1
ATOM 2156 N N . MET B 2 1 ? -42.168 -12.137 16.150 1.00 41.57 195 MET B N 1
ATOM 2157 C CA . MET B 2 1 ? -41.332 -12.336 17.345 1.00 37.65 195 MET B CA 1
ATOM 2158 C C . MET B 2 1 ? -40.100 -11.496 17.147 1.00 30.85 195 MET B C 1
ATOM 2159 O O . MET B 2 1 ? -39.495 -11.509 16.073 1.00 36.10 195 MET B O 1
ATOM 2164 N N . GLU B 2 2 ? -39.653 -10.819 18.205 1.00 28.10 196 GLU B N 1
ATOM 2165 C CA . GLU B 2 2 ? -38.544 -9.906 18.066 1.00 29.20 196 GLU B CA 1
ATOM 2166 C C . GLU B 2 2 ? -37.193 -10.632 17.929 1.00 27.53 196 GLU B C 1
ATOM 2167 O O . GLU B 2 2 ? -36.322 -10.167 17.182 1.00 28.28 196 GLU B O 1
ATOM 2173 N N . ASN B 2 3 ? -36.999 -11.711 18.704 1.00 23.50 197 ASN B N 1
ATOM 2174 C CA . ASN B 2 3 ? -35.684 -12.392 18.710 1.00 21.69 197 ASN B CA 1
ATOM 2175 C C . ASN B 2 3 ? -35.870 -13.880 18.833 1.00 23.36 197 ASN B C 1
ATOM 2176 O O . ASN B 2 3 ? -36.762 -14.358 19.581 1.00 19.47 197 ASN B O 1
ATOM 2181 N N . LEU B 2 4 ? -34.989 -14.625 18.167 1.00 22.64 198 LEU B N 1
ATOM 2182 C CA . LEU B 2 4 ? -34.921 -16.069 18.281 1.00 22.91 198 LEU B CA 1
ATOM 2183 C C . LEU B 2 4 ? -33.462 -16.522 18.092 1.00 22.82 198 LEU B C 1
ATOM 2184 O O . LEU B 2 4 ? -32.731 -15.961 17.270 1.00 24.80 198 LEU B O 1
ATOM 2189 N N . VAL B 2 5 ? -33.058 -17.539 18.870 1.00 21.18 199 VAL B N 1
ATOM 2190 C CA . VAL B 2 5 ? -31.740 -18.111 18.797 1.00 19.64 199 VAL B CA 1
ATOM 2191 C C . VAL B 2 5 ? -31.808 -19.561 18.356 1.00 20.08 199 VAL B C 1
ATOM 2192 O O . VAL B 2 5 ? -32.409 -20.413 18.985 1.00 22.10 199 VAL B O 1
ATOM 2196 N N . VAL B 2 6 ? -31.088 -19.841 17.278 1.00 20.16 200 VAL B N 1
ATOM 2197 C CA . VAL B 2 6 ? -30.957 -21.170 16.660 1.00 19.78 200 VAL B CA 1
ATOM 2198 C C . VAL B 2 6 ? -29.582 -21.774 16.986 1.00 17.51 200 VAL B C 1
ATOM 2199 O O . VAL B 2 6 ? -28.537 -21.089 16.984 1.00 20.08 200 VAL B O 1
ATOM 2203 N N . TYR B 2 7 ? -29.610 -23.045 17.293 1.00 19.60 201 TYR B N 1
ATOM 2204 C CA . TYR B 2 7 ? -28.428 -23.853 17.604 1.00 19.72 201 TYR B CA 1
ATOM 2205 C C . TYR B 2 7 ? -28.558 -25.210 16.894 1.00 18.98 201 TYR B C 1
ATOM 2206 O O . TYR B 2 7 ? -29.661 -25.670 16.629 1.00 21.25 201 TYR B O 1
ATOM 2215 N N . ASN B 2 8 ? -27.410 -25.834 16.617 1.00 21.79 202 ASN B N 1
ATOM 2216 C CA . ASN B 2 8 ? -27.380 -27.258 16.289 1.00 21.74 202 ASN B CA 1
ATOM 2217 C C . ASN B 2 8 ? -27.156 -28.102 17.557 1.00 22.96 202 ASN B C 1
ATOM 2218 O O . ASN B 2 8 ? -26.544 -27.626 18.528 1.00 21.19 202 ASN B O 1
ATOM 2223 N N . ASP B 2 9 ? -27.672 -29.320 17.562 1.00 22.81 203 ASP B N 1
ATOM 2224 C CA . ASP B 2 9 ? -27.428 -30.288 18.651 1.00 22.90 203 ASP B CA 1
ATOM 2225 C C . ASP B 2 9 ? -26.011 -30.186 19.152 1.00 23.88 203 ASP B C 1
ATOM 2226 O O . ASP B 2 9 ? -25.057 -30.183 18.355 1.00 22.44 203 ASP B O 1
ATOM 2231 N N . GLY B 2 10 ? -25.822 -30.236 20.445 1.00 21.63 204 GLY B N 1
ATOM 2232 C CA . GLY B 2 10 ? -24.491 -30.375 20.992 1.00 20.14 204 GLY B CA 1
ATOM 2233 C C . GLY B 2 10 ? -24.093 -29.164 21.831 1.00 21.16 204 GLY B C 1
ATOM 2234 O O . GLY B 2 10 ? -24.982 -28.460 22.434 1.00 19.22 204 GLY B O 1
ATOM 2235 N N . ALA B 2 11 ? -22.799 -28.910 21.889 1.00 17.60 205 ALA B N 1
ATOM 2236 C CA . ALA B 2 11 ? -22.254 -27.892 22.816 1.00 19.51 205 ALA B CA 1
ATOM 2237 C C . ALA B 2 11 ? -22.801 -26.512 22.542 1.00 19.96 205 ALA B C 1
ATOM 2238 O O . ALA B 2 11 ? -22.951 -25.748 23.445 1.00 17.51 205 ALA B O 1
ATOM 2240 N N . ASP B 2 12 ? -23.025 -26.160 21.278 1.00 18.91 206 ASP B N 1
ATOM 2241 C CA . ASP B 2 12 ? -23.540 -24.806 20.960 1.00 18.90 206 ASP B CA 1
ATOM 2242 C C . ASP B 2 12 ? -24.929 -24.444 21.583 1.00 17.50 206 ASP B C 1
ATOM 2243 O O . ASP B 2 12 ? -25.213 -23.278 21.745 1.00 18.08 206 ASP B O 1
ATOM 2248 N N . GLN B 2 13 ? -25.748 -25.421 21.842 1.00 18.56 207 GLN B N 1
ATOM 2249 C CA . GLN B 2 13 ? -27.020 -25.225 22.532 1.00 18.45 207 GLN B CA 1
ATOM 2250 C C . GLN B 2 13 ? -26.758 -24.480 23.883 1.00 18.31 207 GLN B C 1
ATOM 2251 O O . GLN B 2 13 ? -27.536 -23.582 24.255 1.00 17.72 207 GLN B O 1
ATOM 2257 N N . ARG B 2 14 ? -25.642 -24.791 24.530 1.00 17.99 208 ARG B N 1
ATOM 2258 C CA . ARG B 2 14 ? -25.286 -24.187 25.851 1.00 18.10 208 ARG B CA 1
ATOM 2259 C C . ARG B 2 14 ? -25.134 -22.706 25.674 1.00 19.03 208 ARG B C 1
ATOM 2260 O O . ARG B 2 14 ? -25.733 -21.923 26.420 1.00 19.96 208 ARG B O 1
ATOM 2268 N N . ALA B 2 15 ? -24.349 -22.329 24.662 1.00 16.38 209 ALA B N 1
ATOM 2269 C CA . ALA B 2 15 ? -24.123 -20.957 24.343 1.00 17.51 209 ALA B CA 1
ATOM 2270 C C . ALA B 2 15 ? -25.396 -20.266 23.898 1.00 17.67 209 ALA B C 1
ATOM 2271 O O . ALA B 2 15 ? -25.613 -19.105 24.300 1.00 19.07 209 ALA B O 1
ATOM 2273 N N . ALA B 2 16 ? -26.228 -20.967 23.128 1.00 18.64 210 ALA B N 1
ATOM 2274 C CA . ALA B 2 16 ? -27.452 -20.355 22.571 1.00 18.88 210 ALA B CA 1
ATOM 2275 C C . ALA B 2 16 ? -28.359 -19.993 23.773 1.00 20.86 210 ALA B C 1
ATOM 2276 O O . ALA B 2 16 ? -28.967 -18.920 23.766 1.00 19.05 210 ALA B O 1
ATOM 2278 N N . GLU B 2 17 ? -28.449 -20.876 24.767 1.00 20.05 211 GLU B N 1
ATOM 2279 C CA . GLU B 2 17 ? -29.261 -20.609 25.944 1.00 19.49 211 GLU B CA 1
ATOM 2280 C C . GLU B 2 17 ? -28.803 -19.389 26.773 1.00 20.89 211 GLU B C 1
ATOM 2281 O O . GLU B 2 17 ? -29.668 -18.684 27.239 1.00 19.57 211 GLU B O 1
ATOM 2287 N N . TYR B 2 18 ? -27.500 -19.128 26.962 1.00 17.53 212 TYR B N 1
ATOM 2288 C CA . TYR B 2 18 ? -27.045 -17.902 27.559 1.00 19.12 212 TYR B CA 1
ATOM 2289 C C . TYR B 2 18 ? -27.459 -16.678 26.738 1.00 21.44 212 TYR B C 1
ATOM 2290 O O . TYR B 2 18 ? -27.910 -15.686 27.296 1.00 18.05 212 TYR B O 1
ATOM 2299 N N . LEU B 2 19 ? -27.300 -16.751 25.414 1.00 18.21 213 LEU B N 1
ATOM 2300 C CA . LEU B 2 19 ? -27.762 -15.619 24.601 1.00 18.01 213 LEU B CA 1
ATOM 2301 C C . LEU B 2 19 ? -29.292 -15.372 24.739 1.00 19.01 213 LEU B C 1
ATOM 2302 O O . LEU B 2 19 ? -29.748 -14.220 24.865 1.00 20.23 213 LEU B O 1
ATOM 2307 N N . ALA B 2 20 ? -30.078 -16.431 24.707 1.00 18.34 214 ALA B N 1
ATOM 2308 C CA . ALA B 2 20 ? -31.540 -16.325 24.867 1.00 18.14 214 ALA B CA 1
ATOM 2309 C C . ALA B 2 20 ? -31.945 -15.798 26.275 1.00 19.02 214 ALA B C 1
ATOM 2310 O O . ALA B 2 20 ? -32.952 -15.087 26.465 1.00 16.62 214 ALA B O 1
ATOM 2312 N N . ASP B 2 21 ? -31.138 -16.130 27.279 1.00 18.24 215 ASP B N 1
ATOM 2313 C CA . ASP B 2 21 ? -31.424 -15.556 28.580 1.00 18.61 215 ASP B CA 1
ATOM 2314 C C . ASP B 2 21 ? -31.235 -14.035 28.499 1.00 20.81 215 ASP B C 1
ATOM 2315 O O . ASP B 2 21 ? -31.995 -13.258 29.095 1.00 20.22 215 ASP B O 1
ATOM 2320 N N . ARG B 2 22 ? -30.153 -13.602 27.889 1.00 19.80 216 ARG B N 1
ATOM 2321 C CA . ARG B 2 22 ? -29.872 -12.191 27.868 1.00 21.93 216 ARG B CA 1
ATOM 2322 C C . ARG B 2 22 ? -30.888 -11.434 26.979 1.00 23.30 216 ARG B C 1
ATOM 2323 O O . ARG B 2 22 ? -31.383 -10.377 27.401 1.00 20.16 216 ARG B O 1
ATOM 2331 N N . LEU B 2 23 ? -31.223 -11.979 25.828 1.00 19.20 217 LEU B N 1
ATOM 2332 C CA . LEU B 2 23 ? -32.281 -11.429 24.966 1.00 21.67 217 LEU B CA 1
ATOM 2333 C C . LEU B 2 23 ? -33.694 -11.664 25.474 1.00 20.84 217 LEU B C 1
ATOM 2334 O O . LEU B 2 23 ? -34.630 -11.104 24.909 1.00 22.93 217 LEU B O 1
ATOM 2339 N N . ALA B 2 24 ? -33.855 -12.516 26.498 1.00 18.42 218 ALA B N 1
ATOM 2340 C CA . ALA B 2 24 ? -35.129 -12.943 27.009 1.00 20.24 218 ALA B CA 1
ATOM 2341 C C . ALA B 2 24 ? -36.015 -13.461 25.883 1.00 23.56 218 ALA B C 1
ATOM 2342 O O . ALA B 2 24 ? -37.188 -13.020 25.721 1.00 21.98 218 ALA B O 1
ATOM 2344 N N . CYS B 2 25 ? -35.525 -14.470 25.157 1.00 19.85 219 CYS B N 1
ATOM 2345 C CA . CYS B 2 25 ? -36.253 -14.927 24.023 1.00 18.70 219 CYS B CA 1
ATOM 2346 C C . CYS B 2 25 ? -36.255 -16.467 23.920 1.00 20.28 219 CYS B C 1
ATOM 2347 O O . CYS B 2 25 ? -35.616 -17.124 24.717 1.00 17.42 219 CYS B O 1
ATOM 2350 N N . PRO B 2 26 ? -36.937 -17.024 22.914 1.00 18.92 220 PRO B N 1
ATOM 2351 C CA . PRO B 2 26 ? -36.832 -18.482 22.773 1.00 19.10 220 PRO B CA 1
ATOM 2352 C C . PRO B 2 26 ? -35.552 -18.955 22.055 1.00 18.28 220 PRO B C 1
ATOM 2353 O O . PRO B 2 26 ? -34.872 -18.182 21.398 1.00 16.70 220 PRO B O 1
ATOM 2357 N N . THR B 2 27 ? -35.326 -20.272 22.108 1.00 19.89 221 THR B N 1
ATOM 2358 C CA . THR B 2 27 ? -34.296 -20.927 21.248 1.00 17.69 221 THR B CA 1
ATOM 2359 C C . THR B 2 27 ? -35.015 -21.935 20.418 1.00 17.58 221 THR B C 1
ATOM 2360 O O . THR B 2 27 ? -36.090 -22.397 20.754 1.00 18.32 221 THR B O 1
ATOM 2364 N N . ILE B 2 28 ? -34.395 -22.321 19.311 1.00 18.26 222 ILE B N 1
ATOM 2365 C CA . ILE B 2 28 ? -34.939 -23.394 18.541 1.00 18.87 222 ILE B CA 1
ATOM 2366 C C . ILE B 2 28 ? -33.773 -24.233 17.984 1.00 17.16 222 ILE B C 1
ATOM 2367 O O . ILE B 2 28 ? -32.743 -23.681 17.536 1.00 19.97 222 ILE B O 1
ATOM 2372 N N . ASN B 2 29 ? -33.971 -25.545 18.028 1.00 15.71 223 ASN B N 1
ATOM 2373 C CA . ASN B 2 29 ? -33.087 -26.520 17.394 1.00 19.65 223 ASN B CA 1
ATOM 2374 C C . ASN B 2 29 ? -33.210 -26.369 15.858 1.00 19.69 223 ASN B C 1
ATOM 2375 O O . ASN B 2 29 ? -34.294 -26.474 15.338 1.00 20.80 223 ASN B O 1
ATOM 2380 N N . ASN B 2 30 ? -32.102 -26.031 15.233 1.00 20.25 224 ASN B N 1
ATOM 2381 C CA . ASN B 2 30 ? -31.928 -26.014 13.764 1.00 24.52 224 ASN B CA 1
ATOM 2382 C C . ASN B 2 30 ? -32.488 -27.192 12.980 1.00 25.25 224 ASN B C 1
ATOM 2383 O O . ASN B 2 30 ? -32.863 -26.995 11.832 1.00 25.94 224 ASN B O 1
ATOM 2388 N N . ALA B 2 31 ? -32.601 -28.363 13.574 1.00 24.70 225 ALA B N 1
ATOM 2389 C CA . ALA B 2 31 ? -33.227 -29.519 12.907 1.00 26.56 225 ALA B CA 1
ATOM 2390 C C . ALA B 2 31 ? -34.741 -29.393 12.751 1.00 26.27 225 ALA B C 1
ATOM 2391 O O . ALA B 2 31 ? -35.349 -30.119 11.961 1.00 25.13 225 ALA B O 1
ATOM 2393 N N . ARG B 2 32 ? -35.363 -28.418 13.424 1.00 23.96 226 ARG B N 1
ATOM 2394 C CA . ARG B 2 32 ? -36.766 -28.295 13.406 1.00 21.41 226 ARG B CA 1
ATOM 2395 C C . ARG B 2 32 ? -37.180 -27.468 12.200 1.00 22.84 226 ARG B C 1
ATOM 2396 O O . ARG B 2 32 ? -36.642 -26.398 11.942 1.00 25.03 226 ARG B O 1
ATOM 2404 N N . LYS B 2 33 ? -38.143 -27.997 11.457 1.00 26.17 227 LYS B N 1
ATOM 2405 C CA . LYS B 2 33 ? -38.604 -27.325 10.226 1.00 30.22 227 LYS B CA 1
ATOM 2406 C C . LYS B 2 33 ? -39.581 -26.189 10.626 1.00 26.65 227 LYS B C 1
ATOM 2407 O O . LYS B 2 33 ? -40.709 -26.431 11.005 1.00 33.19 227 LYS B O 1
ATOM 2413 N N . PHE B 2 34 ? -39.133 -24.965 10.497 1.00 29.44 228 PHE B N 1
ATOM 2414 C CA . PHE B 2 34 ? -39.816 -23.825 11.103 1.00 28.12 228 PHE B CA 1
ATOM 2415 C C . PHE B 2 34 ? -39.831 -22.665 10.134 1.00 26.84 228 PHE B C 1
ATOM 2416 O O . PHE B 2 34 ? -38.883 -22.435 9.366 1.00 31.31 228 PHE B O 1
ATOM 2424 N N . ASP B 2 35 ? -40.884 -21.862 10.243 1.00 34.13 229 ASP B N 1
ATOM 2425 C CA . ASP B 2 35 ? -41.056 -20.616 9.470 1.00 35.57 229 ASP B CA 1
ATOM 2426 C C . ASP B 2 35 ? -40.472 -19.417 10.197 1.00 30.20 229 ASP B C 1
ATOM 2427 O O . ASP B 2 35 ? -41.049 -18.896 11.139 1.00 35.47 229 ASP B O 1
ATOM 2432 N N . TYR B 2 36 ? -39.326 -18.989 9.725 1.00 29.84 230 TYR B N 1
ATOM 2433 C CA . TYR B 2 36 ? -38.601 -17.870 10.276 1.00 30.81 230 TYR B CA 1
ATOM 2434 C C . TYR B 2 36 ? -38.991 -16.473 9.709 1.00 34.84 230 TYR B C 1
ATOM 2435 O O . TYR B 2 36 ? -38.419 -15.464 10.128 1.00 32.92 230 TYR B O 1
ATOM 2444 N N . SER B 2 37 ? -39.948 -16.401 8.763 1.00 41.42 231 SER B N 1
ATOM 2445 C CA . SER B 2 37 ? -40.217 -15.153 8.007 1.00 42.63 231 SER B CA 1
ATOM 2446 C C . SER B 2 37 ? -40.738 -13.979 8.862 1.00 45.69 231 SER B C 1
ATOM 2447 O O . SER B 2 37 ? -40.623 -12.841 8.484 1.00 55.37 231 SER B O 1
ATOM 2450 N N . ASN B 2 38 ? -41.332 -14.290 9.983 1.00 46.39 232 ASN B N 1
ATOM 2451 C CA . ASN B 2 38 ? -41.921 -13.304 10.875 1.00 57.89 232 ASN B CA 1
ATOM 2452 C C . ASN B 2 38 ? -41.062 -13.119 12.151 1.00 52.91 232 ASN B C 1
ATOM 2453 O O . ASN B 2 38 ? -41.599 -12.823 13.242 1.00 45.32 232 ASN B O 1
ATOM 2458 N N . VAL B 2 39 ? -39.738 -13.296 12.015 1.00 42.20 233 VAL B N 1
ATOM 2459 C CA . VAL B 2 39 ? -38.852 -13.052 13.146 1.00 35.86 233 VAL B CA 1
ATOM 2460 C C . VAL B 2 39 ? -38.002 -11.893 12.802 1.00 33.94 233 VAL B C 1
ATOM 2461 O O . VAL B 2 39 ? -37.343 -11.887 11.792 1.00 37.60 233 VAL B O 1
ATOM 2465 N N . LYS B 2 40 ? -37.948 -10.911 13.677 1.00 34.48 234 LYS B N 1
ATOM 2466 C CA . LYS B 2 40 ? -37.204 -9.704 13.373 1.00 37.97 234 LYS B CA 1
ATOM 2467 C C . LYS B 2 40 ? -35.683 -9.952 13.381 1.00 36.53 234 LYS B C 1
ATOM 2468 O O . LYS B 2 40 ? -34.987 -9.595 12.434 1.00 27.28 234 LYS B O 1
ATOM 2474 N N . ASN B 2 41 ? -35.191 -10.579 14.450 1.00 29.22 235 ASN B N 1
ATOM 2475 C CA . ASN B 2 41 ? -33.768 -10.900 14.623 1.00 29.48 235 ASN B CA 1
ATOM 2476 C C . ASN B 2 41 ? -33.590 -12.403 14.871 1.00 27.31 235 ASN B C 1
ATOM 2477 O O . ASN B 2 41 ? -34.029 -12.978 15.891 1.00 27.06 235 ASN B O 1
ATOM 2482 N N . VAL B 2 42 ? -32.973 -13.065 13.901 1.00 27.08 236 VAL B N 1
ATOM 2483 C CA . VAL B 2 42 ? -32.648 -14.484 13.972 1.00 25.23 236 VAL B CA 1
ATOM 2484 C C . VAL B 2 42 ? -31.132 -14.629 14.198 1.00 28.10 236 VAL B C 1
ATOM 2485 O O . VAL B 2 42 ? -30.313 -14.309 13.336 1.00 25.61 236 VAL B O 1
ATOM 2489 N N . TYR B 2 43 ? -30.783 -15.010 15.411 1.00 25.33 237 TYR B N 1
ATOM 2490 C CA . TYR B 2 43 ? -29.423 -15.237 15.792 1.00 23.55 237 TYR B CA 1
ATOM 2491 C C . TYR B 2 43 ? -29.160 -16.719 15.637 1.00 22.93 237 TYR B C 1
ATOM 2492 O O . TYR B 2 43 ? -30.026 -17.565 15.915 1.00 21.36 237 TYR B O 1
ATOM 2501 N N . ALA B 2 44 ? -27.976 -17.024 15.131 1.00 24.97 238 ALA B N 1
ATOM 2502 C CA . ALA B 2 44 ? -27.476 -18.398 15.118 1.00 23.02 238 ALA B CA 1
ATOM 2503 C C . ALA B 2 44 ? -26.227 -18.439 15.943 1.00 22.69 238 ALA B C 1
ATOM 2504 O O . ALA B 2 44 ? -25.404 -17.535 15.840 1.00 23.43 238 ALA B O 1
ATOM 2506 N N . VAL B 2 45 ? -26.023 -19.569 16.647 1.00 21.14 239 VAL B N 1
ATOM 2507 C CA . VAL B 2 45 ? -24.880 -19.749 17.488 1.00 20.36 239 VAL B CA 1
ATOM 2508 C C . VAL B 2 45 ? -24.089 -21.015 17.066 1.00 20.40 239 VAL B C 1
ATOM 2509 O O . VAL B 2 45 ? -24.609 -22.132 17.122 1.00 22.22 239 VAL B O 1
ATOM 2513 N N . GLY B 2 46 ? -22.823 -20.803 16.697 1.00 24.37 240 GLY B N 1
ATOM 2514 C CA . GLY B 2 46 ? -21.970 -21.880 16.300 1.00 23.56 240 GLY B CA 1
ATOM 2515 C C . GLY B 2 46 ? -22.060 -22.189 14.815 1.00 27.14 240 GLY B C 1
ATOM 2516 O O . GLY B 2 46 ? -23.090 -21.990 14.209 1.00 24.79 240 GLY B O 1
ATOM 2517 N N . GLY B 2 47 ? -20.973 -22.725 14.271 1.00 27.13 241 GLY B N 1
ATOM 2518 C CA . GLY B 2 47 ? -20.986 -23.332 12.928 1.00 28.40 241 GLY B CA 1
ATOM 2519 C C . GLY B 2 47 ? -20.886 -22.297 11.850 1.00 28.23 241 GLY B C 1
ATOM 2520 O O . GLY B 2 47 ? -20.216 -21.276 12.031 1.00 28.38 241 GLY B O 1
ATOM 2521 N N . ASN B 2 48 ? -21.532 -22.545 10.709 1.00 32.01 242 ASN B N 1
ATOM 2522 C CA . ASN B 2 48 ? -21.380 -21.631 9.571 1.00 32.72 242 ASN B CA 1
ATOM 2523 C C . ASN B 2 48 ? -22.715 -21.226 8.998 1.00 29.57 242 ASN B C 1
ATOM 2524 O O . ASN B 2 48 ? -23.705 -21.935 9.134 1.00 27.09 242 ASN B O 1
ATOM 2529 N N . LYS B 2 49 ? -22.729 -20.059 8.371 1.00 28.94 243 LYS B N 1
ATOM 2530 C CA . LYS B 2 49 ? -23.975 -19.480 7.918 1.00 34.77 243 LYS B CA 1
ATOM 2531 C C . LYS B 2 49 ? -24.800 -20.341 7.024 1.00 35.56 243 LYS B C 1
ATOM 2532 O O . LYS B 2 49 ? -26.002 -20.318 7.147 1.00 34.93 243 LYS B O 1
ATOM 2538 N N . GLU B 2 50 ? -24.177 -21.203 6.227 1.00 35.99 244 GLU B N 1
ATOM 2539 C CA . GLU B 2 50 ? -24.907 -22.055 5.277 1.00 35.58 244 GLU B CA 1
ATOM 2540 C C . GLU B 2 50 ? -25.688 -23.152 5.955 1.00 35.83 244 GLU B C 1
ATOM 2541 O O . GLU B 2 50 ? -26.512 -23.845 5.320 1.00 32.38 244 GLU B O 1
ATOM 2547 N N . GLN B 2 51 ? -25.440 -23.402 7.247 1.00 32.08 245 GLN B N 1
ATOM 2548 C CA . GLN B 2 51 ? -26.214 -24.438 7.905 1.00 28.86 245 GLN B CA 1
ATOM 2549 C C . GLN B 2 51 ? -27.579 -23.938 8.323 1.00 27.26 245 GLN B C 1
ATOM 2550 O O . GLN B 2 51 ? -28.372 -24.736 8.787 1.00 27.39 245 GLN B O 1
ATOM 2556 N N . TYR B 2 52 ? -27.810 -22.625 8.222 1.00 28.72 246 TYR B N 1
ATOM 2557 C CA . TYR B 2 52 ? -28.972 -21.971 8.833 1.00 29.79 246 TYR B CA 1
ATOM 2558 C C . TYR B 2 52 ? -29.934 -21.389 7.825 1.00 32.83 246 TYR B C 1
ATOM 2559 O O . TYR B 2 52 ? -29.568 -21.189 6.703 1.00 28.49 246 TYR B O 1
ATOM 2568 N N . THR B 2 53 ? -31.168 -21.172 8.255 1.00 31.11 247 THR B N 1
ATOM 2569 C CA . THR B 2 53 ? -32.156 -20.422 7.505 1.00 34.22 247 THR B CA 1
ATOM 2570 C C . THR B 2 53 ? -31.610 -19.175 6.774 1.00 31.98 247 THR B C 1
ATOM 2571 O O . THR B 2 53 ? -30.728 -18.419 7.289 1.00 32.93 247 THR B O 1
ATOM 2575 N N . SER B 2 54 ? -32.128 -18.924 5.540 1.00 29.95 248 SER B N 1
ATOM 2576 C CA . SER B 2 54 ? -31.747 -17.715 4.810 1.00 29.62 248 SER B CA 1
ATOM 2577 C C . SER B 2 54 ? -32.150 -16.466 5.544 1.00 30.31 248 SER B C 1
ATOM 2578 O O . SER B 2 54 ? -31.602 -15.401 5.292 1.00 32.82 248 SER B O 1
ATOM 2581 N N . TYR B 2 55 ? -33.123 -16.603 6.453 1.00 34.89 249 TYR B N 1
ATOM 2582 C CA . TYR B 2 55 ? -33.575 -15.489 7.331 1.00 33.36 249 TYR B CA 1
ATOM 2583 C C . TYR B 2 55 ? -32.587 -15.069 8.460 1.00 32.73 249 TYR B C 1
ATOM 2584 O O . TYR B 2 55 ? -32.892 -14.151 9.242 1.00 31.85 249 TYR B O 1
ATOM 2593 N N . LEU B 2 56 ? -31.400 -15.677 8.510 1.00 33.82 250 LEU B N 1
ATOM 2594 C CA . LEU B 2 56 ? -30.407 -15.392 9.540 1.00 28.98 250 LEU B CA 1
ATOM 2595 C C . LEU B 2 56 ? -30.026 -13.938 9.557 1.00 30.50 250 LEU B C 1
ATOM 2596 O O . LEU B 2 56 ? -29.768 -13.386 8.529 1.00 30.41 250 LEU B O 1
ATOM 2601 N N . THR B 2 57 ? -30.030 -13.295 10.730 1.00 25.01 251 THR B N 1
ATOM 2602 C CA . THR B 2 57 ? -29.663 -11.901 10.916 1.00 29.71 251 THR B CA 1
ATOM 2603 C C . THR B 2 57 ? -28.209 -11.789 11.403 1.00 28.13 251 THR B C 1
ATOM 2604 O O . THR B 2 57 ? -27.447 -10.912 10.983 1.00 27.14 251 THR B O 1
ATOM 2608 N N . THR B 2 58 ? -27.835 -12.628 12.389 1.00 28.55 252 THR B N 1
ATOM 2609 C CA . THR B 2 58 ? -26.513 -12.537 12.991 1.00 24.58 252 THR B CA 1
ATOM 2610 C C . THR B 2 58 ? -26.025 -13.950 13.356 1.00 27.80 252 THR B C 1
ATOM 2611 O O . THR B 2 58 ? -26.733 -14.694 14.027 1.00 27.33 252 THR B O 1
ATOM 2615 N N . LEU B 2 59 ? -24.788 -14.282 13.002 1.00 27.83 253 LEU B N 1
ATOM 2616 C CA . LEU B 2 59 ? -24.180 -15.564 13.342 1.00 25.35 253 LEU B CA 1
ATOM 2617 C C . LEU B 2 59 ? -23.106 -15.251 14.336 1.00 23.71 253 LEU B C 1
ATOM 2618 O O . LEU B 2 59 ? -22.267 -14.401 14.075 1.00 25.66 253 LEU B O 1
ATOM 2623 N N . ILE B 2 60 ? -23.134 -15.923 15.484 1.00 22.33 254 ILE B N 1
ATOM 2624 C CA . ILE B 2 60 ? -22.069 -15.755 16.488 1.00 21.46 254 ILE B CA 1
ATOM 2625 C C . ILE B 2 60 ? -21.413 -17.128 16.636 1.00 21.23 254 ILE B C 1
ATOM 2626 O O . ILE B 2 60 ? -22.065 -18.105 17.059 1.00 21.80 254 ILE B O 1
ATOM 2631 N N . ALA B 2 61 ? -20.152 -17.164 16.329 1.00 25.56 255 ALA B N 1
ATOM 2632 C CA . ALA B 2 61 ? -19.451 -18.445 16.120 1.00 26.53 255 ALA B CA 1
ATOM 2633 C C . ALA B 2 61 ? -17.940 -18.266 16.167 1.00 27.08 255 ALA B C 1
ATOM 2634 O O . ALA B 2 61 ? -17.404 -17.264 15.710 1.00 27.80 255 ALA B O 1
ATOM 2636 N N . GLY B 2 62 ? -17.264 -19.223 16.809 1.00 27.45 256 GLY B N 1
ATOM 2637 C CA . GLY B 2 62 ? -15.812 -19.286 16.774 1.00 25.31 256 GLY B CA 1
ATOM 2638 C C . GLY B 2 62 ? -15.399 -20.653 16.210 1.00 23.72 256 GLY B C 1
ATOM 2639 O O . GLY B 2 62 ? -16.222 -21.526 15.926 1.00 22.96 256 GLY B O 1
ATOM 2640 N N . SER B 2 63 ? -14.094 -20.883 16.222 1.00 23.59 257 SER B N 1
ATOM 2641 C CA . SER B 2 63 ? -13.580 -22.117 15.621 1.00 26.27 257 SER B CA 1
ATOM 2642 C C . SER B 2 63 ? -13.593 -23.309 16.573 1.00 24.71 257 SER B C 1
ATOM 2643 O O . SER B 2 63 ? -13.419 -24.449 16.100 1.00 24.15 257 SER B O 1
ATOM 2646 N N . THR B 2 64 ? -13.849 -23.102 17.880 1.00 23.83 258 THR B N 1
ATOM 2647 C CA . THR B 2 64 ? -14.120 -24.247 18.792 1.00 23.46 258 THR B CA 1
ATOM 2648 C C . THR B 2 64 ? -15.342 -23.931 19.676 1.00 23.19 258 THR B C 1
ATOM 2649 O O . THR B 2 64 ? -15.827 -22.809 19.682 1.00 18.72 258 THR B O 1
ATOM 2653 N N . ARG B 2 65 ? -15.835 -24.938 20.385 1.00 20.73 259 ARG B N 1
ATOM 2654 C CA . ARG B 2 65 ? -17.039 -24.743 21.201 1.00 22.09 259 ARG B CA 1
ATOM 2655 C C . ARG B 2 65 ? -16.770 -23.652 22.219 1.00 20.74 259 A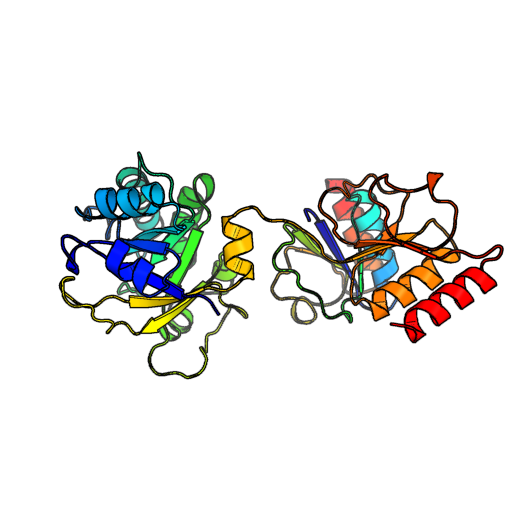RG B C 1
ATOM 2656 O O . ARG B 2 65 ? -17.719 -22.921 22.606 1.00 21.42 259 ARG B O 1
ATOM 2664 N N . TYR B 2 66 ? -15.514 -23.564 22.667 1.00 19.80 260 TYR B N 1
ATOM 2665 C CA . TYR B 2 66 ? -15.080 -22.641 23.664 1.00 20.72 260 TYR B CA 1
ATOM 2666 C C . TYR B 2 66 ? -15.026 -21.216 23.161 1.00 24.49 260 TYR B C 1
ATOM 2667 O O . TYR B 2 66 ? -15.462 -20.271 23.867 1.00 21.67 260 TYR B O 1
ATOM 2676 N N . THR B 2 67 ? -14.534 -21.017 21.936 1.00 20.67 261 THR B N 1
ATOM 2677 C CA . THR B 2 67 ? -14.467 -19.648 21.416 1.00 20.96 261 THR B CA 1
ATOM 2678 C C . THR B 2 67 ? -15.888 -19.213 20.975 1.00 19.98 261 THR B C 1
ATOM 2679 O O . THR B 2 67 ? -16.160 -18.041 20.986 1.00 21.61 261 THR B O 1
ATOM 2683 N N . THR B 2 68 ? -16.761 -20.128 20.574 1.00 18.22 262 THR B N 1
ATOM 2684 C CA . THR B 2 68 ? -18.154 -19.795 20.298 1.00 18.91 262 THR B CA 1
ATOM 2685 C C . THR B 2 68 ? -18.771 -19.252 21.574 1.00 19.61 262 THR B C 1
ATOM 2686 O O . THR B 2 68 ? -19.399 -18.213 21.573 1.00 19.38 262 THR B O 1
ATOM 2690 N N . MET B 2 69 ? -18.496 -19.915 22.691 1.00 19.34 263 MET B N 1
ATOM 2691 C CA . MET B 2 69 ? -19.064 -19.436 23.963 1.00 19.15 263 MET B CA 1
ATOM 2692 C C . MET B 2 69 ? -18.507 -18.089 24.311 1.00 18.69 263 MET B C 1
ATOM 2693 O O . MET B 2 69 ? -19.265 -17.220 24.803 1.00 21.55 263 MET B O 1
ATOM 2698 N N . GLN B 2 70 ? -17.199 -17.874 24.123 1.00 18.31 264 GLN B N 1
ATOM 2699 C CA . GLN B 2 70 ? -16.592 -16.581 24.420 1.00 20.86 264 GLN B CA 1
ATOM 2700 C C . GLN B 2 70 ? -17.213 -15.473 23.584 1.00 20.60 264 GLN B C 1
ATOM 2701 O O . GLN B 2 70 ? -17.457 -14.381 24.059 1.00 19.32 264 GLN B O 1
ATOM 2707 N N . ALA B 2 71 ? -17.379 -15.727 22.314 1.00 20.89 265 ALA B N 1
ATOM 2708 C CA . ALA B 2 71 ? -17.992 -14.740 21.429 1.00 22.04 265 ALA B CA 1
ATOM 2709 C C . ALA B 2 71 ? -19.433 -14.406 21.875 1.00 22.07 265 ALA B C 1
ATOM 2710 O O . ALA B 2 71 ? -19.877 -13.283 21.746 1.00 21.85 265 ALA B O 1
ATOM 2712 N N . VAL B 2 72 ? -20.197 -15.403 22.323 1.00 21.44 266 VAL B N 1
ATOM 2713 C CA . VAL B 2 72 ? -21.516 -15.124 22.856 1.00 21.46 266 VAL B CA 1
ATOM 2714 C C . VAL B 2 72 ? -21.420 -14.299 24.159 1.00 22.21 266 VAL B C 1
ATOM 2715 O O . VAL B 2 72 ? -22.146 -13.312 24.304 1.00 19.46 266 VAL B O 1
ATOM 2719 N N . LEU B 2 73 ? -20.500 -14.599 25.078 1.00 19.22 267 LEU B N 1
ATOM 2720 C CA . LEU B 2 73 ? -20.408 -13.741 26.239 1.00 22.05 267 LEU B CA 1
ATOM 2721 C C . LEU B 2 73 ? -19.957 -12.328 25.891 1.00 23.42 267 LEU B C 1
ATOM 2722 O O . LEU B 2 73 ? -20.432 -11.365 26.489 1.00 22.64 267 LEU B O 1
ATOM 2727 N N . ASP B 2 74 ? -19.060 -12.181 24.929 1.00 24.10 268 ASP B N 1
ATOM 2728 C CA . ASP B 2 74 ? -18.620 -10.849 24.497 1.00 26.12 268 ASP B CA 1
ATOM 2729 C C . ASP B 2 74 ? -19.798 -10.069 23.851 1.00 30.09 268 ASP B C 1
ATOM 2730 O O . ASP B 2 74 ? -19.928 -8.845 24.041 1.00 27.70 268 ASP B O 1
ATOM 2735 N N . TYR B 2 75 ? -20.648 -10.760 23.088 1.00 29.48 269 TYR B N 1
ATOM 2736 C CA . TYR B 2 75 ? -21.817 -10.104 22.456 1.00 29.95 269 TYR B CA 1
ATOM 2737 C C . TYR B 2 75 ? -22.729 -9.594 23.585 1.00 31.85 269 TYR B C 1
ATOM 2738 O O . TYR B 2 75 ? -23.177 -8.452 23.567 1.00 32.11 269 TYR B O 1
ATOM 2747 N N . ILE B 2 76 ? -22.997 -10.472 24.563 1.00 27.68 270 ILE B N 1
ATOM 2748 C CA . ILE B 2 76 ? -23.805 -10.145 25.730 1.00 26.32 270 ILE B CA 1
ATOM 2749 C C . ILE B 2 76 ? -23.197 -8.906 26.442 1.00 32.08 270 ILE B C 1
ATOM 2750 O O . ILE B 2 76 ? -23.895 -7.912 26.658 1.00 34.30 270 ILE B O 1
ATOM 2755 N N . LYS B 2 77 ? -21.914 -8.926 26.773 1.00 33.03 271 LYS B N 1
ATOM 2756 C CA . LYS B 2 77 ? -21.258 -7.785 27.430 1.00 36.43 271 LYS B CA 1
ATOM 2757 C C . LYS B 2 77 ? -21.487 -6.463 26.667 1.00 36.60 271 LYS B C 1
ATOM 2758 O O . LYS B 2 77 ? -21.806 -5.471 27.267 1.00 38.11 271 LYS B O 1
ATOM 2764 N N . ASN B 2 78 ? -21.288 -6.447 25.356 1.00 38.27 272 ASN B N 1
ATOM 2765 C CA . ASN B 2 78 ? -21.326 -5.210 24.577 1.00 42.50 272 ASN B CA 1
ATOM 2766 C C . ASN B 2 78 ? -22.739 -4.793 24.254 1.00 43.97 272 ASN B C 1
ATOM 2767 O O . ASN B 2 78 ? -22.918 -3.838 23.536 1.00 47.02 272 ASN B O 1
ATOM 2772 N N . LEU B 2 79 ? -23.730 -5.501 24.775 1.00 43.05 273 LEU B N 1
ATOM 2773 C CA . LEU B 2 79 ? -25.139 -5.216 24.494 1.00 47.15 273 LEU B CA 1
ATOM 2774 C C . LEU B 2 79 ? -25.716 -4.223 25.523 1.00 50.77 273 LEU B C 1
ATOM 2775 O O . LEU B 2 79 ? -26.418 -3.269 25.169 1.00 57.23 273 LEU B O 1
ATOM 2780 N N . LYS B 2 80 ? -25.469 -4.323 26.732 1.00 48.00 274 LYS B N 1
#

Foldseek 3Di:
DAKAWEEFCQFPDDPCVLVVVVRHQFYEYEAEEFQDGGGPCLVVRLVNGVVVVGAYEYEYHYADQDLVRLLSSLVRSCVRQPVGDHLAYEYEDDYDYQEARANSPVSSCVSNVVPGQYEYEDEQVCCVGYYDLVNVVHAYAYEDEPDPDGDHPSDDDHQKYFHDQADDDPPTGDTMIMIDGDPVNVCVSVVQDADEEEEEEEPDLQVVLRVVLCVLVVHYYDYLVDDDDCPRYDAYEYQADDPVSHDPNHDYYQYDPDSVNSSVSSVVVSVVD/DAEEEEEEPDLQVVLSVVLCVLVVHYYDYLVDDDDPPPYNAYEYQEDDPVSHDPSHDYYQYDPDSVVSSVSSVVVSVVD

Solvent-accessible surface area: 17282 Å² total

Sequence (352 aa):
MKKIADISNLNGNVDVKLLFNLGYIGIIAKASEGGTFVDKYYKQNYTNTKAQGKITGAYHFANFSTIAKAQQEANFFLNCIAGTTPDFVVLDLEQQCTGDITDACLAFLNIVAKKFKCVVYCNSSFIKEHLNSKICAYPLWIANYGVATPAFTLWTKYAMWQFTEKGQVSGISGYIDFSYITDEFIKYIKGEDEVENLVVYNDGADQRAAEYLADRLACPTINNARKFDYSNVKNVYAVGGNKEQYTSYLTTLIAGSTRYTTMQAVLDYIKNLMENLVVYNDGADQRAAEYLADRLACPTINNARKFDYSNVKNVYAVGGNKEQYTSYLTTLIAGSTRYTTMQAVLDYIKNL